Protein AF-A0A4D5RY35-F1 (afdb_monomer_lite)

pLDDT: mean 70.75, std 21.57, range [28.88, 95.25]

Sequence (215 aa):
NNARIDKRLQRGILPYVSTLKASALASCWLPTDIKSPGATMVIRCGLLFGLLCLWLGPAQAAEKPPSQGLQCDGCVAVLQELHKKLADSQGRKKLIEAALRGLCNTDNFVIYRHSPPKMMKACSFILDNYRDELTSSLQSFYKKYKVKDNLKLQKEFCDSTVKLCLPGQRDADIRMAPEGMTVDEANQKLAEDMGTMQQQQTDIPPKAQIDRDEL

Radius of gyration: 34.06 Å; chains: 1; bounding box: 46×88×133 Å

InterPro domains:
  IPR008139 Saposin B type domain [PS50015] (68-162)

Organism: Ixodes scapularis (NCBI:txid6945)

Secondary structure (DSSP, 8-state):
------------------------------------------SSSHHHHHHHGGGS------PPPPPHHHHHHHHHHHHHHHHHHHTT-TT-HHHHHHHHHTTS-GGGGTTBSS-HHHHHHHHHHHHHHHHHHHHHHHHHHHHH---S--HHHHIIIIIIIS--SPTTT--S--BPP--S--HHHHHHHHHHHHHHHHHTTS--PPPPP------

Structure (mmCIF, N/CA/C/O backbone):
data_AF-A0A4D5RY35-F1
#
_entry.id   AF-A0A4D5RY35-F1
#
loop_
_atom_site.group_PDB
_atom_site.id
_atom_site.type_symbol
_atom_site.label_atom_id
_atom_site.label_alt_id
_atom_site.label_comp_id
_atom_site.label_asym_id
_atom_site.label_entity_id
_atom_site.label_seq_id
_atom_site.pdbx_PDB_ins_code
_atom_site.Cartn_x
_atom_site.Cartn_y
_atom_site.Cartn_z
_atom_site.occupancy
_atom_site.B_iso_or_equiv
_atom_site.auth_seq_id
_atom_site.auth_comp_id
_atom_site.auth_asym_id
_atom_site.auth_atom_id
_atom_site.pdbx_PDB_model_num
ATOM 1 N N . ASN A 1 1 ? -2.630 47.227 2.480 1.00 40.41 1 ASN A N 1
ATOM 2 C CA . ASN A 1 1 ? -3.519 47.601 3.600 1.00 40.41 1 ASN A CA 1
ATOM 3 C C . ASN A 1 1 ? -4.552 46.511 3.829 1.00 40.41 1 ASN A C 1
ATOM 5 O O . ASN A 1 1 ? -5.250 46.167 2.891 1.00 40.41 1 ASN A O 1
ATOM 9 N N . ASN A 1 2 ? -4.612 46.023 5.075 1.00 37.56 2 ASN A N 1
ATOM 10 C CA . ASN A 1 2 ? -5.552 45.060 5.673 1.00 37.56 2 ASN A CA 1
ATOM 11 C C . ASN A 1 2 ? -5.543 43.593 5.201 1.00 37.56 2 ASN A C 1
ATOM 13 O O . ASN A 1 2 ? -6.245 43.229 4.270 1.00 37.56 2 ASN A O 1
ATOM 17 N N . ALA A 1 3 ? -4.909 42.725 5.999 1.00 43.31 3 ALA A N 1
ATOM 18 C CA . ALA A 1 3 ? -5.657 41.744 6.794 1.00 43.31 3 ALA A CA 1
ATOM 19 C C . ALA A 1 3 ? -4.812 41.262 7.988 1.00 43.31 3 ALA A C 1
ATOM 21 O O . ALA A 1 3 ? -3.693 40.780 7.854 1.00 43.31 3 ALA A O 1
ATOM 22 N N . ARG A 1 4 ? -5.382 41.475 9.169 1.00 45.25 4 ARG A N 1
ATOM 23 C CA . ARG A 1 4 ? -4.868 41.265 10.522 1.00 45.25 4 ARG A CA 1
ATOM 24 C C . ARG A 1 4 ? -5.044 39.785 10.901 1.00 45.25 4 ARG A C 1
ATOM 26 O O . ARG A 1 4 ? -6.180 39.327 10.950 1.00 45.25 4 ARG A O 1
ATOM 33 N N . ILE A 1 5 ? -3.966 39.061 11.210 1.00 46.75 5 ILE A N 1
ATOM 34 C CA . ILE A 1 5 ? -4.039 37.780 11.934 1.00 46.75 5 ILE A CA 1
ATOM 35 C C . ILE A 1 5 ? -3.180 37.902 13.187 1.00 46.75 5 ILE A C 1
ATOM 37 O O . ILE A 1 5 ? -1.956 37.870 13.138 1.00 46.75 5 ILE A O 1
ATOM 41 N N . ASP A 1 6 ? -3.868 38.057 14.311 1.00 39.69 6 ASP A N 1
ATOM 42 C CA . ASP A 1 6 ? -3.337 37.837 15.645 1.00 39.69 6 ASP A CA 1
ATOM 43 C C . ASP A 1 6 ? -3.933 36.517 16.136 1.00 39.69 6 ASP A C 1
ATOM 45 O O . ASP A 1 6 ? -5.154 36.343 16.097 1.00 39.69 6 ASP A O 1
ATOM 49 N N . LYS A 1 7 ? -3.076 35.584 16.557 1.00 38.44 7 LYS A N 1
ATOM 50 C CA . LYS A 1 7 ? -3.380 34.631 17.629 1.00 38.44 7 LYS A CA 1
ATOM 51 C C . LYS A 1 7 ? -2.104 33.934 18.085 1.00 38.44 7 LYS A C 1
ATOM 53 O O . LYS A 1 7 ? -1.663 32.925 17.543 1.00 38.44 7 LYS A O 1
ATOM 58 N N . ARG A 1 8 ? -1.553 34.509 19.154 1.00 34.91 8 ARG A N 1
ATOM 59 C CA . ARG A 1 8 ? -0.866 33.828 20.258 1.00 34.91 8 ARG A CA 1
ATOM 60 C C . ARG A 1 8 ? -1.233 32.342 20.368 1.00 34.91 8 ARG A C 1
ATOM 62 O O . ARG 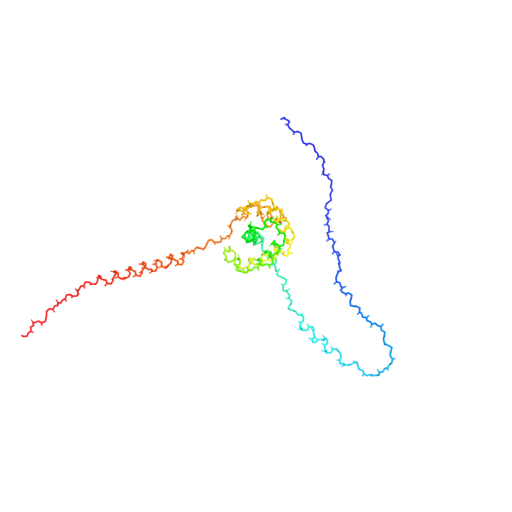A 1 8 ? -2.323 32.024 20.835 1.00 34.91 8 ARG A O 1
ATOM 69 N N . LEU A 1 9 ? -0.281 31.460 20.078 1.00 40.22 9 LEU A N 1
ATOM 70 C CA . LEU A 1 9 ? -0.085 30.223 20.841 1.00 40.22 9 LEU A CA 1
ATOM 71 C C . LEU A 1 9 ? 1.323 29.648 20.607 1.00 40.22 9 LEU A C 1
ATOM 73 O O . LEU A 1 9 ? 1.497 28.480 20.287 1.00 40.22 9 LEU A O 1
ATOM 77 N N . GLN A 1 10 ? 2.356 30.477 20.771 1.00 39.84 10 GLN A N 1
ATOM 78 C CA . GLN A 1 10 ? 3.697 29.966 21.049 1.00 39.84 10 GLN A CA 1
ATOM 79 C C . GLN A 1 10 ? 3.854 29.859 22.562 1.00 39.84 10 GLN A C 1
ATOM 81 O O . GLN A 1 10 ? 4.073 30.853 23.251 1.00 39.84 10 GLN A O 1
ATOM 86 N N . ARG A 1 11 ? 3.702 28.642 23.082 1.00 34.62 11 ARG A N 1
ATOM 87 C CA . ARG A 1 11 ? 4.239 28.251 24.384 1.00 34.62 11 ARG A CA 1
ATOM 88 C C . ARG A 1 11 ? 4.477 26.743 24.394 1.00 34.62 11 ARG A C 1
ATOM 90 O O . ARG A 1 11 ? 3.539 25.973 24.533 1.00 34.62 11 ARG A O 1
ATOM 97 N N . GLY A 1 12 ? 5.754 26.380 24.312 1.00 28.88 12 GLY A N 1
ATOM 98 C CA . GLY A 1 12 ? 6.309 25.353 25.184 1.00 28.88 12 GLY A CA 1
ATOM 99 C C . GLY A 1 12 ? 6.487 23.939 24.626 1.00 28.88 12 GLY A C 1
ATOM 100 O O . GLY A 1 12 ? 5.523 23.259 24.311 1.00 28.88 12 GLY A O 1
ATOM 101 N N . ILE A 1 13 ? 7.745 23.492 24.736 1.00 32.53 13 ILE A N 1
ATOM 102 C CA . ILE A 1 13 ? 8.148 22.175 25.264 1.00 32.53 13 ILE A CA 1
ATOM 103 C C . ILE A 1 13 ? 8.250 21.030 24.226 1.00 32.53 13 ILE A C 1
ATOM 105 O O . ILE A 1 13 ? 7.318 20.271 23.982 1.00 32.53 13 ILE A O 1
ATOM 109 N N . LEU A 1 14 ? 9.466 20.867 23.682 1.00 32.72 14 LEU A N 1
ATOM 110 C CA . LEU A 1 14 ? 10.102 19.557 23.430 1.00 32.72 14 LEU A CA 1
ATOM 111 C C . LEU A 1 14 ? 10.307 18.817 24.773 1.00 32.72 14 LEU A C 1
ATOM 113 O O . LEU A 1 14 ? 10.438 19.498 25.789 1.00 32.72 14 LEU A O 1
ATOM 117 N N . PRO A 1 15 ? 10.600 17.505 24.818 1.00 39.72 15 PRO A N 1
ATOM 118 C CA . PRO A 1 15 ? 10.151 16.380 23.997 1.00 39.72 15 PRO A CA 1
ATOM 119 C C . PRO A 1 15 ? 9.490 15.297 24.890 1.00 39.72 15 PRO A C 1
ATOM 121 O O . PRO A 1 15 ? 9.941 15.037 26.006 1.00 39.72 15 PRO A O 1
ATOM 124 N N . TYR A 1 16 ? 8.438 14.617 24.420 1.00 34.50 16 TYR A N 1
ATOM 125 C CA . TYR A 1 16 ? 7.871 13.483 25.163 1.00 34.50 16 TYR A CA 1
ATOM 126 C C . TYR A 1 16 ? 8.644 12.205 24.825 1.00 34.50 16 TYR A C 1
ATOM 128 O O . TYR A 1 16 ? 8.479 11.605 23.766 1.00 34.50 16 TYR A O 1
ATOM 136 N N . VAL A 1 17 ? 9.534 11.829 25.740 1.00 37.94 17 VAL A N 1
ATOM 137 C CA . VAL A 1 17 ? 10.160 10.512 25.825 1.00 37.94 17 VAL A CA 1
ATOM 138 C C . VAL A 1 17 ? 9.070 9.508 26.199 1.00 37.94 17 VAL A C 1
ATOM 140 O O . VAL A 1 17 ? 8.612 9.480 27.341 1.00 37.94 17 VAL A O 1
ATOM 143 N N . SER A 1 18 ? 8.653 8.668 25.256 1.00 36.41 18 SER A N 1
ATOM 144 C CA . SER A 1 18 ? 7.813 7.512 25.565 1.00 36.41 18 SER A CA 1
ATOM 145 C C . SER A 1 18 ? 8.671 6.415 26.187 1.00 36.41 18 SER A C 1
ATOM 147 O O . SER A 1 18 ? 9.244 5.568 25.511 1.00 36.41 18 SER A O 1
ATOM 149 N N . THR A 1 19 ? 8.747 6.443 27.513 1.00 39.75 19 THR A N 1
ATOM 150 C CA . THR A 1 19 ? 8.956 5.240 28.315 1.00 39.75 19 THR A CA 1
ATOM 151 C C . THR A 1 19 ? 7.679 4.400 28.254 1.00 39.75 19 THR A C 1
ATOM 153 O O . THR A 1 19 ? 6.616 4.850 28.672 1.00 39.75 19 THR A O 1
ATOM 156 N N . LEU A 1 20 ? 7.775 3.163 27.767 1.00 39.72 20 LEU A N 1
ATOM 157 C CA . LEU A 1 20 ? 6.756 2.134 27.979 1.00 39.72 20 LEU A CA 1
ATOM 158 C C . LEU A 1 20 ? 7.417 0.908 28.617 1.00 39.72 20 LEU A C 1
ATOM 160 O O . LEU A 1 20 ? 8.032 0.066 27.971 1.00 39.72 20 LEU A O 1
ATOM 164 N N . LYS A 1 21 ? 7.278 0.879 29.949 1.00 35.62 21 LYS A N 1
ATOM 165 C CA . LYS A 1 21 ? 7.005 -0.311 30.774 1.00 35.62 21 LYS A CA 1
ATOM 166 C C . LYS A 1 21 ? 6.025 -1.247 30.046 1.00 35.62 21 LYS A C 1
ATOM 168 O O . LYS A 1 21 ? 5.172 -0.763 29.319 1.00 35.62 21 LYS A O 1
ATOM 173 N N . ALA A 1 22 ? 5.915 -2.540 30.289 1.00 34.69 22 ALA A N 1
ATOM 174 C CA . ALA A 1 22 ? 6.616 -3.564 31.048 1.00 34.69 22 ALA A CA 1
ATOM 175 C C . ALA A 1 22 ? 5.774 -4.845 30.819 1.00 34.69 22 ALA A C 1
ATOM 177 O O . ALA A 1 22 ? 4.652 -4.772 30.317 1.00 34.69 22 ALA A O 1
ATOM 178 N N . SER A 1 23 ? 6.269 -5.978 31.314 1.00 39.72 23 SER A N 1
ATOM 179 C CA . SER A 1 23 ? 5.440 -7.092 31.802 1.00 39.72 23 SER A CA 1
ATOM 180 C C . SER A 1 23 ? 4.881 -8.072 30.768 1.00 39.72 23 SER A C 1
ATOM 182 O O . SER A 1 23 ? 3.707 -8.046 30.419 1.00 39.72 23 SER A O 1
ATOM 184 N N . ALA A 1 24 ? 5.703 -9.063 30.429 1.00 37.84 24 ALA A N 1
ATOM 185 C CA . ALA A 1 24 ? 5.230 -10.431 30.226 1.00 37.84 24 ALA A CA 1
ATOM 186 C C . ALA A 1 24 ? 6.333 -11.427 30.624 1.00 37.84 24 ALA A C 1
ATOM 188 O O . ALA A 1 24 ? 6.754 -12.263 29.832 1.00 37.84 24 ALA A O 1
ATOM 189 N N . LEU A 1 25 ? 6.841 -11.318 31.858 1.00 45.34 25 LEU A N 1
ATOM 190 C CA . LEU A 1 25 ? 7.531 -12.447 32.478 1.00 45.34 25 LEU A CA 1
ATOM 191 C C . LEU A 1 25 ? 6.467 -13.304 33.146 1.00 45.34 25 LEU A C 1
ATOM 193 O O . LEU A 1 25 ? 5.877 -12.932 34.160 1.00 45.34 25 LEU A O 1
ATOM 197 N N . ALA A 1 26 ? 6.195 -14.419 32.478 1.00 40.22 26 ALA A N 1
ATOM 198 C CA . ALA A 1 26 ? 5.377 -15.508 32.953 1.00 40.22 26 ALA A CA 1
ATOM 199 C C . ALA A 1 26 ? 5.753 -15.859 34.397 1.00 40.22 26 ALA A C 1
ATOM 201 O O . ALA A 1 26 ? 6.899 -16.184 34.710 1.00 40.22 26 ALA A O 1
ATOM 202 N N . SER A 1 27 ? 4.758 -15.791 35.275 1.00 41.84 27 SER A N 1
ATOM 203 C CA . SER A 1 27 ? 4.811 -16.396 36.594 1.00 41.84 27 SER A CA 1
ATOM 204 C C . SER A 1 27 ? 4.861 -17.914 36.423 1.00 41.84 27 SER A C 1
ATOM 206 O O . SER A 1 27 ? 3.829 -18.577 36.377 1.00 41.84 27 SER A O 1
ATOM 208 N N . CYS A 1 28 ? 6.063 -18.478 36.320 1.00 34.69 28 CYS A N 1
ATOM 209 C CA . CYS A 1 28 ? 6.271 -19.884 36.634 1.00 34.69 28 CYS A CA 1
ATOM 210 C C . CYS A 1 28 ? 6.142 -20.025 38.152 1.00 34.69 28 CYS A C 1
ATOM 212 O O . CYS A 1 28 ? 7.076 -19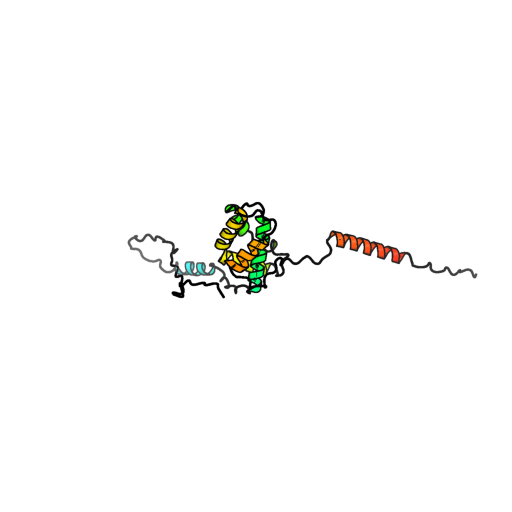.744 38.900 1.00 34.69 28 CYS A O 1
ATOM 214 N N . TRP A 1 29 ? 4.951 -20.412 38.601 1.00 40.03 29 TRP A N 1
ATOM 215 C CA . TRP A 1 29 ? 4.757 -21.000 39.918 1.00 40.03 29 TRP A CA 1
ATOM 216 C C . TRP A 1 29 ? 5.698 -22.205 40.056 1.00 40.03 29 TRP A C 1
ATOM 218 O O . TRP A 1 29 ? 5.508 -23.219 39.388 1.00 40.03 29 TRP A O 1
ATOM 228 N N . LEU A 1 30 ? 6.714 -22.093 40.913 1.00 36.69 30 LEU A N 1
ATOM 229 C CA . LEU A 1 30 ? 7.340 -23.260 41.526 1.00 36.69 30 LEU A CA 1
ATOM 230 C C . LEU A 1 30 ? 6.593 -23.570 42.830 1.00 36.69 30 LEU A C 1
ATOM 232 O O . LEU A 1 30 ? 6.441 -22.670 43.656 1.00 36.69 30 LEU A O 1
ATOM 236 N N . PRO A 1 31 ? 6.181 -24.824 43.064 1.00 45.44 31 PRO A N 1
ATOM 237 C CA . PRO A 1 31 ? 5.881 -25.296 44.403 1.00 45.44 31 PRO A CA 1
ATOM 238 C C . PRO A 1 31 ? 7.196 -25.589 45.142 1.00 45.44 31 PRO A C 1
ATOM 240 O O . PRO A 1 31 ? 7.949 -26.485 44.762 1.00 45.44 31 PRO A O 1
ATOM 243 N N . THR A 1 32 ? 7.471 -24.843 46.210 1.00 50.34 32 THR A N 1
ATOM 244 C CA . THR A 1 32 ? 8.432 -25.233 47.249 1.00 50.34 32 THR A CA 1
ATOM 245 C C . THR A 1 32 ? 7.653 -25.747 48.447 1.00 50.34 32 THR A C 1
ATOM 247 O O . THR A 1 32 ? 6.958 -24.963 49.075 1.00 50.34 32 THR A O 1
ATOM 250 N N . ASP A 1 33 ? 7.743 -27.048 48.721 1.00 43.72 33 ASP A N 1
ATOM 251 C CA . ASP A 1 33 ? 7.980 -27.597 50.065 1.00 43.72 33 ASP A CA 1
ATOM 252 C C . ASP A 1 33 ? 7.900 -29.130 50.017 1.00 43.72 33 ASP A C 1
ATOM 254 O O . ASP A 1 33 ? 6.824 -29.719 50.098 1.00 43.72 33 ASP A O 1
ATOM 258 N N . ILE A 1 34 ? 9.055 -29.796 49.907 1.00 45.03 34 ILE A N 1
ATOM 259 C CA . ILE A 1 34 ? 9.219 -31.178 50.377 1.00 45.03 34 ILE A CA 1
ATOM 260 C C . ILE A 1 34 ? 10.521 -31.255 51.179 1.00 45.03 34 ILE A C 1
ATOM 262 O O . ILE A 1 34 ? 11.609 -30.926 50.709 1.00 45.03 34 ILE A O 1
ATOM 266 N N . LYS A 1 35 ? 10.352 -31.672 52.431 1.00 44.34 35 LYS A N 1
ATOM 267 C CA . LYS A 1 35 ? 11.339 -31.808 53.498 1.00 44.34 35 LYS A CA 1
ATOM 268 C C . LYS A 1 35 ? 12.259 -33.026 53.269 1.00 44.34 35 LYS A C 1
ATOM 270 O O . LYS A 1 35 ? 11.783 -34.110 52.957 1.00 44.34 35 LYS A O 1
ATOM 275 N N . SER A 1 36 ? 13.566 -32.791 53.441 1.00 43.28 36 SER A N 1
ATOM 276 C CA . SER A 1 36 ? 14.735 -33.711 53.540 1.00 43.28 36 SER A CA 1
ATOM 277 C C . SER A 1 36 ? 14.487 -34.961 54.429 1.00 43.28 36 SER A C 1
ATOM 279 O O . SER A 1 36 ? 13.580 -34.850 55.257 1.00 43.28 36 SER A O 1
ATOM 281 N N . PRO A 1 37 ? 15.268 -36.085 54.413 1.00 55.25 37 PRO A N 1
ATOM 282 C CA . PRO A 1 37 ? 16.641 -36.287 53.898 1.00 55.25 37 PRO A CA 1
ATOM 283 C C . PRO A 1 37 ? 16.924 -37.628 53.170 1.00 55.25 37 PRO A C 1
ATOM 285 O O . PRO A 1 37 ? 16.330 -38.664 53.451 1.00 55.25 37 PRO A O 1
ATOM 288 N N . GLY A 1 38 ? 17.923 -37.657 52.285 1.00 39.41 38 GLY A N 1
ATOM 289 C CA . GLY A 1 38 ? 18.410 -38.916 51.710 1.00 39.41 38 GLY A CA 1
ATOM 290 C C . GLY A 1 38 ? 19.495 -38.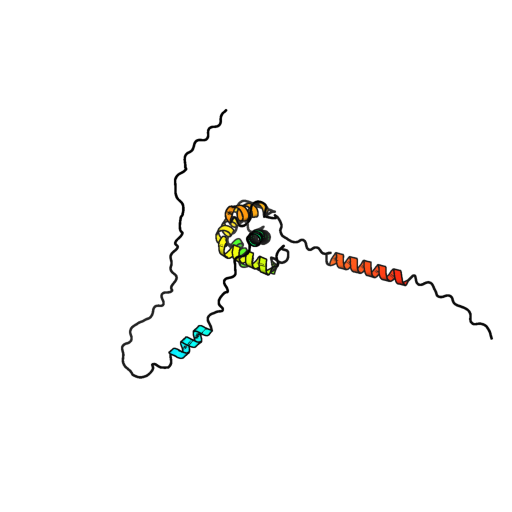700 50.666 1.00 39.41 38 GLY A C 1
ATOM 291 O O . GLY A 1 38 ? 19.343 -37.894 49.758 1.00 39.41 38 GLY A O 1
ATOM 292 N N . ALA A 1 39 ? 20.622 -39.372 50.854 1.00 48.78 39 ALA A N 1
ATOM 293 C CA . ALA A 1 39 ? 21.882 -39.147 50.172 1.00 48.78 39 ALA A CA 1
ATOM 294 C C . ALA A 1 39 ? 21.859 -39.423 48.654 1.00 48.78 39 ALA A C 1
ATOM 296 O O . ALA A 1 39 ? 21.049 -40.191 48.141 1.00 48.78 39 ALA A O 1
ATOM 297 N N . THR A 1 40 ? 22.872 -38.867 47.976 1.00 46.72 40 THR A N 1
ATOM 298 C CA . THR A 1 40 ? 23.402 -39.275 46.657 1.00 46.72 40 THR A CA 1
ATOM 299 C C . THR A 1 40 ? 22.496 -39.117 45.430 1.00 46.72 40 THR A C 1
ATOM 301 O O . THR A 1 40 ? 22.049 -40.114 44.885 1.00 46.72 40 THR A O 1
ATOM 304 N N . MET A 1 41 ? 22.346 -37.903 44.875 1.00 47.19 41 MET A N 1
ATOM 305 C CA . MET A 1 41 ? 22.189 -37.753 43.410 1.00 47.19 41 MET A CA 1
ATOM 306 C C . MET A 1 41 ? 22.410 -36.309 42.919 1.00 47.19 41 MET A C 1
ATOM 308 O O . MET A 1 41 ? 21.488 -35.644 42.463 1.00 47.19 41 MET A O 1
ATOM 312 N N . VAL A 1 42 ? 23.643 -35.795 42.998 1.00 48.91 42 VAL A N 1
ATOM 313 C CA . VAL A 1 42 ? 23.955 -34.405 42.589 1.00 48.91 42 VAL A CA 1
ATOM 314 C C . VAL A 1 42 ? 25.040 -34.340 41.508 1.00 48.91 42 VAL A C 1
ATOM 316 O O . VAL A 1 42 ? 25.890 -33.471 41.555 1.00 48.91 42 VAL A O 1
ATOM 319 N N . ILE A 1 43 ? 25.087 -35.265 40.537 1.00 51.34 43 ILE A N 1
ATOM 320 C CA . ILE A 1 43 ? 26.071 -35.180 39.422 1.00 51.34 43 ILE A CA 1
ATOM 321 C C . ILE A 1 43 ? 25.489 -35.663 38.075 1.00 51.34 43 ILE A C 1
ATOM 323 O O . ILE A 1 43 ? 26.203 -36.139 37.202 1.00 51.34 43 ILE A O 1
ATOM 327 N N . ARG A 1 44 ? 24.166 -35.581 37.865 1.00 49.78 44 ARG A N 1
ATOM 328 C CA . ARG A 1 44 ? 23.557 -36.045 36.595 1.00 49.78 44 ARG A CA 1
ATOM 329 C C . ARG A 1 44 ? 22.464 -35.158 35.997 1.00 49.78 44 ARG A C 1
ATOM 331 O O . ARG A 1 44 ? 21.811 -35.575 35.052 1.00 49.78 44 ARG A O 1
ATOM 338 N N . CYS A 1 45 ? 22.299 -33.931 36.497 1.00 47.06 45 CYS A N 1
ATOM 339 C CA . CYS A 1 45 ? 21.314 -32.975 35.967 1.00 47.06 45 CYS A CA 1
ATOM 340 C C . CYS A 1 45 ? 21.946 -31.790 35.200 1.00 47.06 45 CYS A C 1
ATOM 342 O O . CYS A 1 45 ? 21.269 -31.133 34.416 1.00 47.06 45 CYS A O 1
ATOM 344 N N . GLY A 1 46 ? 23.256 -31.542 35.353 1.00 46.41 46 GLY A N 1
ATOM 345 C CA . GLY A 1 46 ? 23.949 -30.429 34.680 1.00 46.41 46 GLY A CA 1
ATOM 346 C C . GLY A 1 46 ? 24.231 -30.648 33.185 1.00 46.41 46 GLY A C 1
ATOM 347 O O . GLY A 1 46 ? 24.283 -29.690 32.423 1.00 46.41 46 GLY A O 1
ATOM 348 N N . LEU A 1 47 ? 24.363 -31.903 32.740 1.00 51.97 47 LEU A N 1
ATOM 349 C CA . LEU A 1 47 ? 24.672 -32.236 31.339 1.00 51.97 47 LEU A CA 1
ATOM 350 C C . LEU A 1 47 ? 23.447 -32.192 30.407 1.00 51.97 47 LEU A C 1
ATOM 352 O O . LEU A 1 47 ? 23.607 -31.988 29.208 1.00 51.97 47 LEU A O 1
ATOM 356 N N . LEU A 1 48 ? 22.229 -32.333 30.941 1.00 52.19 48 LEU A N 1
ATOM 357 C CA . LEU A 1 48 ? 20.998 -32.328 30.138 1.00 52.19 48 LEU A CA 1
ATOM 358 C C . LEU A 1 48 ? 20.478 -30.912 29.849 1.00 52.19 48 LEU A C 1
ATOM 360 O O . LEU A 1 48 ? 19.933 -30.674 28.776 1.00 52.19 48 LEU A O 1
ATOM 364 N N . PHE A 1 49 ? 20.709 -29.949 30.747 1.00 53.78 49 PHE A N 1
ATOM 365 C CA . PHE A 1 49 ? 20.354 -28.545 30.501 1.00 53.78 49 PHE A CA 1
ATOM 366 C C . PHE A 1 49 ? 21.337 -27.830 29.559 1.00 53.78 49 PHE A C 1
ATOM 368 O O . PHE A 1 49 ? 20.923 -26.952 28.806 1.00 53.78 49 PHE A O 1
ATOM 375 N N . GLY A 1 50 ? 22.614 -28.233 29.538 1.00 53.38 50 GLY A N 1
ATOM 376 C CA . GLY A 1 50 ? 23.608 -27.687 28.605 1.00 53.38 50 GLY A CA 1
ATOM 377 C C . GLY A 1 50 ? 23.345 -28.057 27.140 1.00 53.38 50 GLY A C 1
ATOM 378 O O . GLY A 1 50 ? 23.585 -27.243 26.250 1.00 53.38 50 GLY A O 1
ATOM 379 N N . LEU A 1 51 ? 22.786 -29.246 26.880 1.00 55.38 51 LEU A N 1
ATOM 380 C CA . LEU A 1 51 ? 22.426 -29.682 25.525 1.00 55.38 51 LEU A CA 1
ATOM 381 C C . LEU A 1 51 ? 21.143 -29.018 24.989 1.00 55.38 51 LEU A C 1
ATOM 383 O O . LEU A 1 51 ? 20.949 -28.965 23.777 1.00 55.38 51 LEU A O 1
ATOM 387 N N . LEU A 1 52 ? 20.284 -28.488 25.868 1.00 53.81 52 LEU A N 1
ATOM 388 C CA . LEU A 1 52 ? 19.009 -27.869 25.488 1.00 53.81 52 LEU A CA 1
ATOM 389 C C . LEU A 1 52 ? 19.184 -26.442 24.928 1.00 53.81 52 LEU A C 1
ATOM 391 O O . LEU A 1 52 ? 18.394 -26.003 24.096 1.00 53.81 52 LEU A O 1
ATOM 395 N N . CYS A 1 53 ? 20.249 -25.731 25.316 1.00 50.69 53 CYS A N 1
ATOM 396 C CA . CYS A 1 53 ? 20.545 -24.386 24.800 1.00 50.69 53 CYS A CA 1
ATOM 397 C C . CYS A 1 53 ? 21.153 -24.384 23.387 1.00 50.69 53 CYS A C 1
ATOM 399 O O . CYS A 1 53 ? 21.090 -23.365 22.709 1.00 50.69 53 CYS A O 1
ATOM 401 N N . LEU A 1 54 ? 21.694 -25.513 22.911 1.00 53.09 54 LEU A N 1
ATOM 402 C CA . LEU A 1 54 ? 22.208 -25.650 21.538 1.00 53.09 54 LEU A CA 1
ATOM 403 C C . LEU A 1 54 ? 21.092 -25.776 20.482 1.00 53.09 54 LEU A C 1
ATOM 405 O O . LEU A 1 54 ? 21.381 -25.760 19.289 1.00 53.09 54 LEU A O 1
ATOM 409 N N . TRP A 1 55 ? 19.828 -25.883 20.908 1.00 56.41 55 TRP A N 1
ATOM 410 C CA . TRP A 1 55 ? 18.655 -25.994 20.033 1.00 56.41 55 TRP A CA 1
ATOM 411 C C . TRP A 1 55 ? 17.768 -24.740 20.001 1.00 56.41 55 TRP A C 1
ATOM 413 O O . TRP A 1 55 ? 16.843 -24.676 19.192 1.00 56.41 55 TRP A O 1
ATOM 423 N N . LEU A 1 56 ? 18.040 -23.715 20.818 1.00 56.78 56 LEU A N 1
ATOM 424 C CA . LEU A 1 56 ? 17.282 -22.460 20.776 1.00 56.78 56 LEU A CA 1
ATOM 425 C C . LEU A 1 56 ? 17.964 -21.411 19.888 1.00 56.78 56 LEU A C 1
ATOM 427 O O . LEU A 1 56 ? 18.542 -20.437 20.358 1.00 56.78 56 LEU A O 1
ATOM 431 N N . GLY A 1 57 ? 17.771 -21.605 18.584 1.00 56.53 57 GLY A N 1
ATOM 432 C CA . GLY A 1 57 ? 17.461 -20.518 17.658 1.00 56.53 57 GLY A CA 1
ATOM 433 C C . GLY A 1 57 ? 18.648 -19.875 16.929 1.00 56.53 57 GLY A C 1
ATOM 434 O O . GLY A 1 57 ? 19.602 -19.431 17.566 1.00 56.53 57 GLY A O 1
ATOM 435 N N . PRO A 1 58 ? 18.583 -19.742 15.589 1.00 55.16 58 PRO A N 1
ATOM 436 C CA . PRO A 1 58 ? 19.519 -18.894 14.873 1.00 55.16 58 PRO A CA 1
ATOM 437 C C . PRO A 1 58 ? 19.333 -17.457 15.363 1.00 55.16 58 PRO A C 1
ATOM 439 O O . PRO A 1 58 ? 18.209 -16.959 15.464 1.00 55.16 58 PRO A O 1
ATOM 442 N N . ALA A 1 59 ? 20.447 -16.793 15.664 1.00 53.16 59 ALA A N 1
ATOM 443 C CA . ALA A 1 59 ? 20.474 -15.355 15.852 1.00 53.16 59 ALA A CA 1
ATOM 444 C C . ALA A 1 59 ? 19.816 -14.716 14.624 1.00 53.16 59 ALA A C 1
ATOM 446 O O . ALA A 1 59 ? 20.344 -14.807 13.515 1.00 53.16 59 ALA A O 1
ATOM 447 N N . GLN A 1 60 ? 18.636 -14.119 14.806 1.00 50.16 60 GLN A N 1
ATOM 448 C CA . GLN A 1 60 ? 18.026 -13.307 13.767 1.00 50.16 60 GLN A CA 1
ATOM 449 C C . GLN A 1 60 ? 18.973 -12.134 13.550 1.00 50.16 60 GLN A C 1
ATOM 451 O O . GLN A 1 60 ? 19.068 -11.236 14.387 1.00 50.16 60 GLN A O 1
ATOM 456 N N . ALA A 1 61 ? 19.756 -12.209 12.474 1.00 49.66 61 ALA A N 1
ATOM 457 C CA . ALA A 1 61 ? 20.607 -11.120 12.049 1.00 49.66 61 ALA A CA 1
ATOM 458 C C . ALA A 1 61 ? 19.704 -9.895 11.918 1.00 49.66 61 ALA A C 1
ATOM 460 O O . ALA A 1 61 ? 18.774 -9.900 11.113 1.00 49.66 61 ALA A O 1
ATOM 461 N N . ALA A 1 62 ? 19.935 -8.891 12.767 1.00 53.19 62 ALA A N 1
ATOM 462 C CA . ALA A 1 62 ? 19.197 -7.642 12.736 1.00 53.19 62 ALA A CA 1
ATOM 463 C C . ALA A 1 62 ? 19.404 -7.018 11.354 1.00 53.19 62 ALA A C 1
ATOM 465 O O . ALA A 1 62 ? 20.454 -6.448 11.048 1.00 53.19 62 ALA A O 1
ATOM 466 N N . GLU A 1 63 ? 18.429 -7.220 10.475 1.00 62.00 63 GLU A N 1
ATOM 467 C CA . GLU A 1 63 ? 18.511 -6.750 9.112 1.00 62.00 63 GLU A CA 1
ATOM 468 C C . GLU A 1 63 ? 18.483 -5.221 9.110 1.00 62.00 63 GLU A C 1
ATOM 470 O O . GLU A 1 63 ? 17.603 -4.590 9.695 1.00 62.00 63 GLU A O 1
ATOM 475 N N . LYS A 1 64 ? 19.453 -4.613 8.419 1.00 75.81 64 LYS A N 1
ATOM 476 C CA . LYS A 1 64 ? 19.491 -3.162 8.225 1.00 75.81 64 LYS A CA 1
ATOM 477 C C . LYS A 1 64 ? 18.153 -2.686 7.634 1.00 75.81 64 LYS A C 1
ATOM 479 O O . LYS A 1 64 ? 17.675 -3.322 6.682 1.00 75.81 64 LYS A O 1
ATOM 484 N N . PRO A 1 65 ? 17.580 -1.574 8.139 1.00 79.12 65 PRO A N 1
ATOM 485 C CA . PRO A 1 65 ? 16.346 -1.038 7.589 1.00 79.12 65 PRO A CA 1
ATOM 486 C C . PRO A 1 65 ? 16.512 -0.716 6.094 1.00 79.12 65 PRO A C 1
ATOM 488 O O . PRO A 1 65 ? 17.605 -0.320 5.663 1.00 79.12 65 PRO A O 1
ATOM 491 N N . PRO A 1 66 ? 15.449 -0.897 5.289 1.00 84.94 66 PRO A N 1
ATOM 492 C CA . PRO A 1 66 ? 15.460 -0.559 3.867 1.00 84.94 66 PRO A CA 1
ATOM 493 C C . PRO A 1 66 ? 15.816 0.919 3.645 1.00 84.94 66 PRO A C 1
ATOM 495 O O . PRO A 1 66 ? 15.602 1.757 4.520 1.00 84.94 66 PRO A O 1
ATOM 498 N N . SER A 1 67 ? 16.369 1.264 2.478 1.00 88.88 67 SER A N 1
ATOM 499 C CA . SER A 1 67 ? 16.652 2.667 2.142 1.00 88.88 67 SER A CA 1
ATOM 500 C C . SER A 1 67 ? 15.358 3.483 2.055 1.00 88.88 67 SER A C 1
ATOM 502 O O . SER A 1 67 ? 14.298 2.935 1.766 1.00 88.88 67 SER A O 1
ATOM 504 N N . GLN A 1 68 ? 15.432 4.800 2.262 1.00 88.81 68 GLN A N 1
ATOM 505 C CA . GLN A 1 68 ? 14.249 5.672 2.228 1.00 88.81 68 GLN A CA 1
ATOM 506 C C . GLN A 1 68 ? 13.458 5.558 0.912 1.00 88.81 68 GLN A C 1
ATOM 508 O O . GLN A 1 68 ? 12.238 5.446 0.937 1.00 88.81 68 GLN A O 1
ATOM 513 N N . GLY A 1 69 ? 14.143 5.508 -0.238 1.00 89.06 69 GLY A N 1
ATOM 514 C CA . GLY A 1 69 ? 13.478 5.299 -1.530 1.00 89.06 69 GLY A CA 1
ATOM 515 C C . GLY A 1 69 ? 12.756 3.953 -1.616 1.00 89.06 69 GLY A C 1
ATOM 516 O O . GLY A 1 69 ? 11.609 3.899 -2.045 1.00 89.06 69 GLY A O 1
ATOM 517 N N . LEU A 1 70 ? 13.378 2.882 -1.113 1.00 91.50 70 LEU A N 1
ATOM 518 C CA . LEU A 1 70 ? 12.757 1.557 -1.067 1.00 91.50 70 LEU A CA 1
ATOM 519 C C . LEU A 1 70 ? 11.566 1.507 -0.094 1.00 91.50 70 LEU A C 1
ATOM 521 O O . LEU A 1 70 ? 10.615 0.773 -0.338 1.00 91.50 70 LEU A O 1
ATOM 525 N N . GLN A 1 71 ? 11.588 2.289 0.989 1.00 92.75 71 GLN A N 1
ATOM 526 C CA . GLN A 1 71 ? 10.447 2.431 1.900 1.00 92.75 71 GLN A CA 1
ATOM 527 C C . GLN A 1 71 ? 9.273 3.157 1.234 1.00 92.75 71 GLN A C 1
ATOM 529 O O . GLN A 1 71 ? 8.133 2.719 1.378 1.00 92.75 71 GLN A O 1
ATOM 534 N N . CYS A 1 72 ? 9.543 4.233 0.487 1.00 93.56 72 CYS A N 1
ATOM 535 C CA . CYS A 1 72 ? 8.513 4.958 -0.255 1.00 93.56 72 CYS A CA 1
ATOM 536 C C . CYS A 1 72 ? 7.873 4.072 -1.335 1.00 93.56 72 CYS A C 1
ATOM 538 O O . CYS A 1 72 ? 6.653 3.899 -1.341 1.00 93.56 72 CYS A O 1
ATOM 540 N N . ASP A 1 73 ? 8.691 3.425 -2.171 1.00 93.19 73 ASP A N 1
ATOM 541 C CA . ASP A 1 73 ? 8.213 2.489 -3.195 1.00 93.19 73 ASP A CA 1
ATOM 542 C C . ASP A 1 73 ? 7.476 1.299 -2.550 1.00 93.19 73 ASP A C 1
ATOM 544 O O . ASP A 1 73 ? 6.399 0.899 -2.991 1.00 93.19 73 ASP A O 1
ATOM 548 N N . GLY A 1 74 ? 7.996 0.790 -1.429 1.00 94.06 74 GLY A N 1
ATOM 549 C CA . GLY A 1 74 ? 7.334 -0.193 -0.568 1.00 94.06 74 GLY A CA 1
ATOM 550 C C . GLY A 1 74 ? 5.922 0.220 -0.164 1.00 94.06 74 GLY A C 1
ATOM 551 O O . GLY A 1 74 ? 4.981 -0.561 -0.307 1.00 94.06 74 GLY A O 1
ATOM 552 N N . CYS A 1 75 ? 5.763 1.458 0.303 1.00 94.88 75 CYS A N 1
ATOM 553 C CA . CYS A 1 75 ? 4.486 1.996 0.759 1.00 94.88 75 CYS A CA 1
ATOM 554 C C . CYS A 1 75 ? 3.468 2.083 -0.378 1.00 94.88 75 CYS A C 1
ATOM 556 O O . CYS A 1 75 ? 2.319 1.660 -0.220 1.00 94.88 75 CYS A O 1
ATOM 558 N N . VAL A 1 76 ? 3.901 2.553 -1.549 1.00 93.69 76 VAL A N 1
ATOM 559 C CA . VAL A 1 76 ? 3.053 2.605 -2.744 1.00 93.69 76 VAL A CA 1
ATOM 560 C C . VAL A 1 76 ? 2.620 1.200 -3.164 1.00 93.69 76 VAL A C 1
ATOM 562 O O . VAL A 1 76 ? 1.422 0.970 -3.345 1.00 93.69 76 VAL A O 1
ATOM 565 N N . ALA A 1 77 ? 3.552 0.243 -3.251 1.00 93.81 77 ALA A N 1
ATOM 566 C CA . ALA A 1 77 ? 3.246 -1.138 -3.634 1.00 93.81 77 ALA A CA 1
ATOM 567 C C . ALA A 1 77 ? 2.240 -1.797 -2.687 1.00 93.81 77 ALA A C 1
ATOM 569 O O . ALA A 1 77 ? 1.244 -2.366 -3.131 1.00 93.81 77 ALA A O 1
ATOM 570 N N . VAL A 1 78 ? 2.466 -1.673 -1.376 1.00 94.81 78 VAL A N 1
ATOM 571 C CA . VAL A 1 78 ? 1.579 -2.195 -0.326 1.00 94.81 78 VAL A CA 1
ATOM 572 C C . VAL A 1 78 ? 0.151 -1.691 -0.523 1.00 94.81 78 VAL A C 1
ATOM 574 O O . VAL A 1 78 ? -0.795 -2.479 -0.509 1.00 94.81 78 VAL A O 1
ATOM 577 N N . LEU A 1 79 ? -0.026 -0.391 -0.767 1.00 94.31 79 LEU A N 1
ATOM 578 C CA . LEU A 1 79 ? -1.349 0.199 -0.966 1.00 94.31 79 LEU A CA 1
ATOM 579 C C . LEU A 1 79 ? -1.984 -0.162 -2.313 1.00 94.31 79 LEU A C 1
ATOM 581 O O . LEU A 1 79 ? -3.213 -0.211 -2.410 1.00 94.31 79 LEU A O 1
ATOM 585 N N . GLN A 1 80 ? -1.190 -0.410 -3.354 1.00 92.69 80 GLN A N 1
ATOM 586 C CA . GLN A 1 80 ? -1.681 -0.926 -4.634 1.00 92.69 80 GLN A CA 1
ATOM 587 C C . GLN A 1 80 ? -2.197 -2.358 -4.509 1.00 92.69 80 GLN A C 1
ATOM 589 O O . GLN A 1 80 ? -3.327 -2.635 -4.914 1.00 92.69 80 GLN A O 1
ATOM 594 N N . GLU A 1 81 ? -1.430 -3.246 -3.884 1.00 93.12 81 GLU A N 1
ATOM 595 C CA . GLU A 1 81 ? -1.845 -4.632 -3.663 1.00 93.12 81 GLU A CA 1
ATOM 596 C C . GLU A 1 81 ? -3.045 -4.733 -2.713 1.00 93.12 81 GLU A C 1
ATOM 598 O O . GLU A 1 81 ? -3.984 -5.498 -2.950 1.00 93.12 81 GLU A O 1
ATOM 603 N N . LEU A 1 82 ? -3.089 -3.894 -1.675 1.00 93.50 82 LEU A N 1
ATOM 604 C CA . LEU A 1 82 ? -4.251 -3.813 -0.792 1.00 93.50 82 LEU A CA 1
ATOM 605 C C . LEU A 1 82 ? -5.496 -3.313 -1.517 1.00 93.50 82 LEU A C 1
ATOM 607 O O . LEU A 1 82 ? -6.584 -3.812 -1.242 1.00 93.50 82 LEU A O 1
ATOM 611 N N . HIS A 1 83 ? -5.364 -2.366 -2.447 1.00 91.56 83 HIS A N 1
ATOM 612 C CA . HIS A 1 83 ? -6.511 -1.872 -3.203 1.00 91.56 83 HIS A CA 1
ATOM 613 C C . HIS A 1 83 ? -7.167 -2.965 -4.046 1.00 91.56 83 HIS A C 1
ATOM 615 O O . HIS A 1 83 ? -8.388 -3.105 -4.007 1.00 91.56 83 HIS A O 1
ATOM 621 N N . LYS A 1 84 ? -6.362 -3.815 -4.695 1.00 89.81 84 LYS A N 1
ATOM 622 C CA . LYS A 1 84 ? -6.859 -4.976 -5.450 1.00 89.81 84 LYS A CA 1
ATOM 623 C C . LYS A 1 84 ? -7.665 -5.934 -4.571 1.00 89.81 84 LYS A C 1
ATOM 625 O O . LYS A 1 84 ? -8.699 -6.437 -4.993 1.00 89.81 84 LYS A O 1
ATOM 630 N N . LYS A 1 85 ? -7.213 -6.173 -3.336 1.00 90.88 85 LYS A N 1
ATOM 631 C CA . LYS A 1 85 ? -7.871 -7.099 -2.394 1.00 90.88 85 LYS A CA 1
ATOM 632 C C . LYS A 1 85 ? -9.067 -6.477 -1.664 1.00 90.88 85 LYS A C 1
ATOM 634 O O . LYS A 1 85 ? -9.935 -7.204 -1.188 1.00 90.88 85 LYS A O 1
ATOM 639 N N . LEU A 1 86 ? -9.103 -5.150 -1.521 1.00 90.38 86 LEU A N 1
ATOM 640 C CA . LEU A 1 86 ? -10.060 -4.440 -0.664 1.00 90.38 86 LEU A CA 1
ATOM 641 C C . LEU A 1 86 ? -11.082 -3.583 -1.415 1.00 90.38 86 LEU A C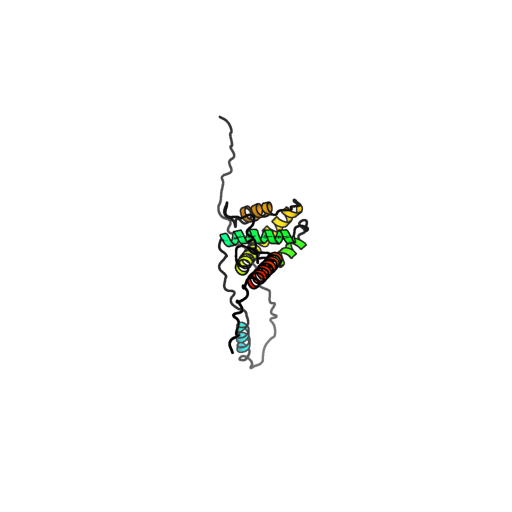 1
ATOM 643 O O . LEU A 1 86 ? -11.905 -2.955 -0.742 1.00 90.38 86 LEU A O 1
ATOM 647 N N . ALA A 1 87 ? -11.077 -3.591 -2.750 1.00 84.75 87 ALA A N 1
ATOM 648 C CA . ALA A 1 87 ? -12.024 -2.850 -3.587 1.00 84.75 87 ALA A CA 1
ATOM 649 C C . ALA A 1 87 ? -13.489 -3.023 -3.127 1.00 84.75 87 ALA A C 1
ATOM 651 O O . ALA A 1 87 ? -14.203 -2.036 -2.956 1.00 84.75 87 ALA A O 1
ATOM 652 N N . ASP A 1 88 ? -13.885 -4.251 -2.771 1.00 83.62 88 ASP A N 1
ATOM 653 C CA . ASP A 1 88 ? -15.249 -4.590 -2.327 1.00 83.62 88 ASP A CA 1
ATOM 654 C C . ASP A 1 88 ? -15.396 -4.744 -0.801 1.00 83.62 88 ASP A C 1
ATOM 656 O O . ASP A 1 88 ? -16.414 -5.203 -0.273 1.00 83.62 88 ASP A O 1
ATOM 660 N N . SER A 1 89 ? -14.367 -4.375 -0.035 1.00 84.25 89 SER A N 1
ATOM 661 C CA . SER A 1 89 ? -14.348 -4.618 1.412 1.00 84.25 89 SER A CA 1
ATOM 662 C C . SER A 1 89 ? -15.322 -3.731 2.193 1.00 84.25 89 SER A C 1
ATOM 664 O O . SER A 1 89 ? -15.744 -4.116 3.290 1.00 84.25 89 SER A O 1
ATOM 666 N N . GLN A 1 90 ? -15.654 -2.551 1.650 1.00 85.62 90 GLN A N 1
ATOM 667 C CA . GLN A 1 90 ? -16.419 -1.482 2.308 1.00 85.62 90 GLN A CA 1
ATOM 668 C C . GLN A 1 90 ?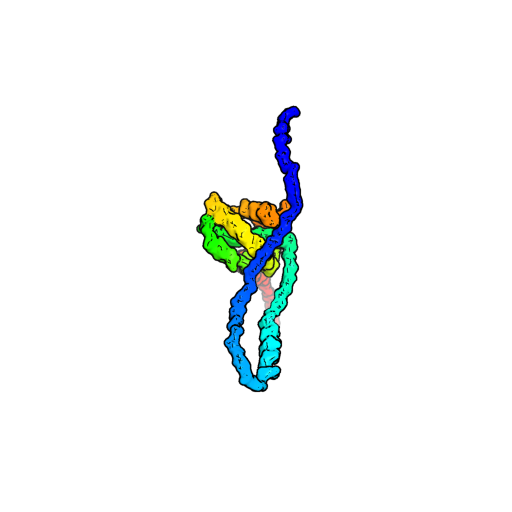 -15.862 -1.094 3.696 1.00 85.62 90 GLN A C 1
ATOM 670 O O . GLN A 1 90 ? -16.603 -0.697 4.596 1.00 85.62 90 GLN A O 1
ATOM 675 N N . GLY A 1 91 ? -14.553 -1.265 3.916 1.00 85.06 91 GLY A N 1
ATOM 676 C CA . GLY A 1 91 ? -13.903 -0.919 5.184 1.00 85.06 91 GLY A CA 1
ATOM 677 C C . GLY A 1 91 ? -14.205 -1.884 6.339 1.00 85.06 91 GLY A C 1
ATOM 678 O O . GLY A 1 91 ? -14.096 -1.515 7.515 1.00 85.06 91 GLY A O 1
ATOM 679 N N . ARG A 1 92 ? -14.603 -3.130 6.045 1.00 91.12 92 ARG A N 1
ATOM 680 C CA . ARG A 1 92 ? -14.776 -4.176 7.065 1.00 91.12 92 ARG A CA 1
ATOM 681 C C . ARG A 1 92 ? -13.424 -4.567 7.670 1.00 91.12 92 ARG A C 1
ATOM 683 O O . ARG A 1 92 ? -12.587 -5.158 6.992 1.00 91.12 92 ARG A O 1
ATOM 690 N N . LYS A 1 93 ? -13.249 -4.324 8.976 1.00 91.44 93 LYS A N 1
ATOM 691 C CA . LYS A 1 93 ? -11.990 -4.568 9.712 1.00 91.44 93 LYS A CA 1
ATOM 692 C C . LYS A 1 93 ? -11.447 -5.991 9.526 1.00 91.44 93 LYS A C 1
ATOM 694 O O . LYS A 1 93 ? -10.273 -6.156 9.228 1.00 91.44 93 LYS A O 1
ATOM 699 N N . LYS A 1 94 ? -12.314 -7.009 9.601 1.00 92.19 94 LYS A N 1
ATOM 700 C CA . LYS A 1 94 ? -11.922 -8.420 9.413 1.00 92.19 94 LYS A CA 1
ATOM 701 C C . LYS A 1 94 ? -11.310 -8.697 8.032 1.00 92.19 94 LYS A C 1
ATOM 703 O O . LYS A 1 94 ? -10.370 -9.478 7.938 1.00 92.19 94 LYS A O 1
ATOM 708 N N . LEU A 1 95 ? -11.828 -8.061 6.975 1.00 92.19 95 LEU A N 1
ATOM 709 C CA . LEU A 1 95 ? -11.292 -8.214 5.618 1.00 92.19 95 LEU A CA 1
ATOM 710 C C . LEU A 1 95 ? -9.963 -7.482 5.454 1.00 92.19 95 LEU A C 1
ATOM 712 O O . LEU A 1 95 ? -9.053 -8.020 4.835 1.00 92.19 95 LEU A O 1
ATOM 716 N N . ILE A 1 96 ? -9.832 -6.298 6.057 1.00 93.38 96 ILE A N 1
ATOM 717 C CA . ILE A 1 96 ? -8.571 -5.547 6.078 1.00 93.38 96 ILE A CA 1
ATOM 718 C C . ILE A 1 96 ? -7.481 -6.370 6.778 1.00 93.38 96 ILE A C 1
ATOM 720 O O . ILE A 1 96 ? -6.422 -6.600 6.206 1.00 93.38 96 ILE A O 1
ATOM 724 N N . GLU A 1 97 ? -7.755 -6.902 7.970 1.00 93.44 97 GLU A N 1
ATOM 725 C CA . GLU A 1 97 ? -6.798 -7.741 8.706 1.00 93.44 97 GLU A CA 1
ATOM 726 C C . GLU A 1 97 ? -6.450 -9.044 7.972 1.00 93.44 97 GLU A C 1
ATOM 728 O O . GLU A 1 97 ? -5.324 -9.535 8.071 1.00 93.44 97 GLU A O 1
ATOM 733 N N . ALA A 1 98 ? -7.401 -9.626 7.237 1.00 93.12 98 ALA A N 1
ATOM 734 C CA . ALA A 1 98 ? -7.138 -10.778 6.381 1.00 93.12 98 ALA A CA 1
ATOM 735 C C . ALA A 1 98 ? -6.227 -10.409 5.200 1.00 93.12 98 ALA A C 1
ATOM 737 O O . ALA A 1 98 ? -5.257 -11.119 4.946 1.00 93.12 98 ALA A O 1
ATOM 738 N N . ALA A 1 99 ? -6.485 -9.279 4.535 1.00 93.44 99 ALA A N 1
ATOM 739 C CA . ALA A 1 99 ? -5.670 -8.803 3.421 1.00 93.44 99 ALA A CA 1
ATOM 740 C C . ALA A 1 99 ? -4.229 -8.486 3.850 1.00 93.44 99 ALA A C 1
ATOM 742 O O . ALA A 1 99 ? -3.302 -8.793 3.107 1.00 93.44 99 ALA A O 1
ATOM 743 N N . LEU A 1 100 ? -4.031 -7.944 5.058 1.00 94.12 100 LEU A N 1
ATOM 744 C CA . LEU A 1 100 ? -2.703 -7.631 5.597 1.00 94.12 100 LEU A CA 1
ATOM 745 C C . LEU A 1 100 ? -1.869 -8.885 5.914 1.00 94.12 100 LEU A C 1
ATOM 747 O O . LEU A 1 100 ? -0.666 -8.883 5.677 1.00 94.12 100 LEU A O 1
ATOM 751 N N . ARG A 1 101 ? -2.484 -9.969 6.411 1.00 91.06 101 ARG A N 1
ATOM 752 C CA . ARG A 1 101 ? -1.762 -11.197 6.813 1.00 91.06 101 ARG A CA 1
ATOM 753 C C . ARG A 1 101 ? -1.058 -11.921 5.662 1.00 91.06 101 ARG A C 1
ATOM 755 O O . ARG A 1 101 ? -0.063 -12.589 5.903 1.00 91.06 101 ARG A O 1
ATOM 762 N N . GLY A 1 102 ? -1.570 -11.799 4.439 1.00 87.62 102 GLY A N 1
ATOM 763 C CA . GLY A 1 102 ? -1.011 -12.439 3.241 1.00 87.62 102 GLY A CA 1
ATOM 764 C C . GLY A 1 102 ? -0.425 -11.452 2.233 1.00 87.62 102 GLY A C 1
ATOM 765 O O . GLY A 1 102 ? -0.281 -11.795 1.060 1.00 87.62 102 GLY A O 1
ATOM 766 N N . LEU A 1 103 ? -0.169 -10.209 2.650 1.00 93.88 103 LEU A N 1
ATOM 767 C CA . LEU A 1 103 ? 0.263 -9.161 1.732 1.00 93.88 103 LEU A CA 1
ATOM 768 C C . LEU A 1 103 ? 1.738 -9.305 1.351 1.00 93.88 103 LEU A C 1
ATOM 770 O O . LEU A 1 103 ? 2.079 -9.218 0.173 1.00 93.88 103 LEU A O 1
ATOM 774 N N . CYS A 1 104 ? 2.602 -9.551 2.339 1.00 94.19 104 CYS A N 1
ATOM 775 C CA . CYS A 1 104 ? 4.047 -9.594 2.145 1.00 94.19 104 CYS A CA 1
ATOM 776 C C . CYS A 1 104 ? 4.519 -10.949 1.595 1.00 94.19 104 CYS A C 1
ATOM 778 O O . CYS A 1 104 ? 5.144 -11.724 2.309 1.00 94.19 104 CYS A O 1
ATOM 780 N N . ASN A 1 105 ? 4.197 -11.237 0.333 1.00 93.44 105 ASN A N 1
ATOM 781 C CA . ASN A 1 105 ? 4.615 -12.442 -0.391 1.00 93.44 105 ASN A CA 1
ATOM 782 C C . ASN A 1 105 ? 5.269 -12.045 -1.727 1.00 93.44 105 ASN A C 1
ATOM 784 O O . ASN A 1 105 ? 4.848 -11.058 -2.332 1.00 93.44 105 ASN A O 1
ATOM 788 N N . THR A 1 106 ? 6.272 -12.799 -2.189 1.00 88.50 106 THR A N 1
ATOM 789 C CA . THR A 1 106 ? 7.007 -12.562 -3.444 1.00 88.50 106 THR A CA 1
ATOM 790 C C . THR A 1 106 ? 6.066 -12.392 -4.624 1.00 88.50 106 THR A C 1
ATOM 792 O O . THR A 1 106 ? 6.266 -11.498 -5.444 1.00 88.50 106 THR A O 1
ATOM 795 N N . ASP A 1 107 ? 5.015 -13.208 -4.672 1.00 88.25 107 ASP A N 1
ATOM 796 C CA . ASP A 1 107 ? 4.100 -13.307 -5.810 1.00 88.25 107 ASP A CA 1
ATOM 797 C C . ASP A 1 107 ? 3.297 -12.018 -6.019 1.00 88.25 107 ASP A C 1
ATOM 799 O O . ASP A 1 107 ? 2.948 -11.667 -7.144 1.00 88.25 107 ASP A O 1
ATOM 803 N N . ASN A 1 108 ? 3.061 -11.259 -4.943 1.00 91.25 108 ASN A N 1
ATOM 804 C CA . ASN A 1 108 ? 2.374 -9.973 -5.022 1.00 91.25 108 ASN A CA 1
ATOM 805 C C . ASN A 1 108 ? 3.301 -8.847 -5.521 1.00 91.25 108 ASN A C 1
ATOM 807 O O . ASN A 1 108 ? 2.806 -7.782 -5.870 1.00 91.25 108 ASN A O 1
ATOM 811 N N . PHE A 1 109 ? 4.628 -9.050 -5.558 1.00 92.25 109 PHE A N 1
ATOM 812 C CA . PHE A 1 109 ? 5.608 -7.998 -5.870 1.00 92.25 109 PHE A CA 1
ATOM 813 C C . PHE A 1 109 ? 6.449 -8.248 -7.130 1.00 92.25 109 PHE A C 1
ATOM 815 O O . PHE A 1 109 ? 7.451 -7.570 -7.344 1.00 92.25 109 PHE A O 1
ATOM 822 N N . VAL A 1 110 ? 6.046 -9.187 -7.988 1.00 88.75 110 VAL A N 1
ATOM 823 C CA . VAL A 1 110 ? 6.804 -9.576 -9.196 1.00 88.75 110 VAL A CA 1
ATOM 824 C C . VAL A 1 110 ? 6.951 -8.435 -10.204 1.00 88.75 110 VAL A C 1
ATOM 826 O O . VAL A 1 110 ? 7.984 -8.293 -10.847 1.00 88.75 110 VAL A O 1
ATOM 829 N N . ILE A 1 111 ? 5.924 -7.602 -10.324 1.00 88.62 111 ILE A N 1
ATOM 830 C CA . ILE A 1 111 ? 5.802 -6.584 -11.376 1.00 88.62 111 ILE A CA 1
ATOM 831 C C . ILE A 1 111 ? 6.268 -5.195 -10.933 1.00 88.62 111 ILE A C 1
ATOM 833 O O . ILE A 1 111 ? 5.860 -4.198 -11.513 1.00 88.62 111 ILE A O 1
ATOM 837 N N . TYR A 1 112 ? 7.053 -5.097 -9.866 1.00 89.06 112 TYR A N 1
ATOM 838 C CA . TYR A 1 112 ? 7.440 -3.828 -9.253 1.00 89.06 112 TYR A CA 1
ATOM 839 C C . TYR A 1 112 ? 8.884 -3.467 -9.572 1.00 89.06 112 TYR A C 1
ATOM 841 O O . TYR A 1 112 ? 9.704 -4.349 -9.798 1.00 89.06 112 TYR A O 1
ATOM 849 N N . ARG A 1 113 ? 9.206 -2.165 -9.536 1.00 88.50 113 ARG A N 1
ATOM 850 C CA . ARG A 1 113 ? 10.546 -1.623 -9.837 1.00 88.50 113 ARG A CA 1
ATOM 851 C C . ARG A 1 113 ? 11.697 -2.331 -9.113 1.00 88.50 113 ARG A C 1
ATOM 853 O O . ARG A 1 113 ? 12.772 -2.499 -9.685 1.00 88.50 113 ARG A O 1
ATOM 860 N N . HIS A 1 114 ? 11.500 -2.733 -7.860 1.00 89.56 114 HIS A N 1
ATOM 861 C CA . HIS A 1 114 ? 12.516 -3.464 -7.099 1.00 89.56 114 HIS A CA 1
ATOM 862 C C . HIS A 1 114 ? 12.239 -4.962 -7.113 1.00 89.56 114 HIS A C 1
ATOM 864 O O . HIS A 1 114 ? 11.090 -5.391 -7.102 1.00 89.56 114 HIS A O 1
ATOM 870 N N . SER A 1 115 ? 13.306 -5.762 -7.046 1.00 89.50 115 SER A N 1
ATOM 871 C CA . SER A 1 115 ? 13.203 -7.222 -6.989 1.00 89.50 115 SER A CA 1
ATOM 872 C C . SER A 1 115 ? 12.284 -7.684 -5.843 1.00 89.50 115 SER A C 1
ATOM 874 O O . SER A 1 115 ? 12.372 -7.117 -4.744 1.00 89.50 115 SER A O 1
ATOM 876 N N . PRO A 1 116 ? 11.486 -8.755 -6.025 1.00 91.38 116 PRO A N 1
ATOM 877 C CA . PRO A 1 116 ? 10.505 -9.202 -5.033 1.00 91.38 116 PRO A CA 1
ATOM 878 C C . PRO A 1 116 ? 11.047 -9.382 -3.608 1.00 91.38 116 PRO A C 1
ATOM 880 O O . PRO A 1 116 ? 10.384 -8.922 -2.680 1.00 91.38 116 PRO A O 1
ATOM 883 N N . PRO A 1 117 ? 12.265 -9.921 -3.379 1.00 92.31 117 PRO A N 1
ATOM 884 C CA . PRO A 1 117 ? 12.814 -10.022 -2.024 1.00 92.31 117 PRO A CA 1
ATOM 885 C C . PRO A 1 117 ? 13.004 -8.661 -1.335 1.00 92.31 117 PRO A C 1
ATOM 887 O O . PRO A 1 117 ? 12.750 -8.518 -0.141 1.00 92.31 117 PRO A O 1
ATOM 890 N N . LYS A 1 118 ? 13.410 -7.627 -2.087 1.00 92.25 118 LYS A N 1
ATOM 891 C CA . LYS A 1 118 ? 13.577 -6.262 -1.559 1.00 92.25 118 LYS A CA 1
ATOM 892 C C . LYS A 1 118 ? 12.225 -5.629 -1.234 1.00 92.25 118 LYS A C 1
ATOM 894 O O . LYS A 1 118 ? 12.092 -4.978 -0.200 1.00 92.25 118 LYS A O 1
ATOM 899 N N . MET A 1 119 ? 11.229 -5.849 -2.090 1.00 93.25 119 MET A N 1
ATOM 900 C CA . MET A 1 119 ? 9.868 -5.357 -1.876 1.00 93.25 119 MET A CA 1
ATOM 901 C C . MET A 1 119 ? 9.170 -6.051 -0.712 1.00 93.25 119 MET A C 1
ATOM 903 O O . MET A 1 119 ? 8.529 -5.378 0.090 1.00 93.25 119 MET A O 1
ATOM 907 N N . MET A 1 120 ? 9.345 -7.365 -0.560 1.00 94.62 120 MET A N 1
ATOM 908 C CA . MET A 1 120 ? 8.862 -8.093 0.612 1.00 94.62 120 MET A CA 1
ATOM 909 C C . MET A 1 120 ? 9.444 -7.523 1.897 1.00 94.62 120 MET A C 1
ATOM 911 O O . MET A 1 120 ? 8.698 -7.264 2.831 1.00 94.62 120 MET A O 1
ATOM 915 N N . LYS A 1 121 ? 10.753 -7.257 1.925 1.00 93.12 121 LYS A N 1
ATOM 916 C CA . LYS A 1 121 ? 11.401 -6.648 3.087 1.00 93.12 121 LYS A CA 1
ATOM 917 C C . LYS A 1 121 ? 10.837 -5.262 3.408 1.00 93.12 121 LYS A C 1
ATOM 919 O O . LYS A 1 121 ? 10.607 -4.947 4.572 1.00 93.12 121 LYS A O 1
ATOM 924 N N . ALA A 1 122 ? 10.574 -4.446 2.386 1.00 94.00 122 ALA A N 1
ATOM 925 C CA . ALA A 1 122 ? 9.915 -3.153 2.563 1.00 94.00 122 ALA A CA 1
ATOM 926 C C . ALA A 1 122 ? 8.472 -3.306 3.077 1.00 94.00 122 ALA A C 1
ATOM 928 O O . ALA A 1 122 ? 8.068 -2.586 3.986 1.00 94.00 122 ALA A O 1
ATOM 929 N N . CYS A 1 123 ? 7.718 -4.272 2.547 1.00 95.25 123 CYS A N 1
ATOM 930 C CA . CYS A 1 123 ? 6.367 -4.599 2.995 1.00 95.25 123 CYS A CA 1
ATOM 931 C C . CYS A 1 123 ? 6.349 -5.015 4.469 1.00 95.25 123 CYS A C 1
ATOM 933 O O . CYS A 1 123 ? 5.593 -4.438 5.248 1.00 95.25 123 CYS A O 1
ATOM 935 N N . SER A 1 124 ? 7.210 -5.960 4.861 1.00 94.38 124 SER A N 1
ATOM 936 C CA . SER A 1 124 ? 7.340 -6.409 6.249 1.00 94.38 124 SER A CA 1
ATOM 937 C C . SER A 1 124 ? 7.693 -5.243 7.160 1.00 94.38 124 SER A C 1
ATOM 939 O O . SER A 1 124 ? 6.989 -5.008 8.130 1.00 94.38 124 SER A O 1
ATOM 941 N N . PHE A 1 125 ? 8.675 -4.418 6.780 1.00 93.69 125 PHE A N 1
ATOM 942 C CA . PHE A 1 125 ? 9.017 -3.211 7.532 1.00 93.69 125 PHE A CA 1
ATOM 943 C C . PHE A 1 125 ? 7.807 -2.286 7.748 1.00 93.69 125 PHE A C 1
ATOM 945 O O . PHE A 1 125 ? 7.602 -1.787 8.853 1.00 93.69 125 PHE A O 1
ATOM 952 N N . ILE A 1 126 ? 6.980 -2.068 6.722 1.00 93.69 126 ILE A N 1
ATOM 953 C CA . ILE A 1 126 ? 5.797 -1.207 6.836 1.00 93.69 126 ILE A CA 1
ATOM 954 C C . ILE A 1 126 ? 4.740 -1.827 7.752 1.00 93.69 126 ILE A C 1
ATOM 956 O O . ILE A 1 126 ? 4.157 -1.118 8.569 1.00 93.69 126 ILE A O 1
ATOM 960 N N . LEU A 1 127 ? 4.484 -3.131 7.635 1.00 93.44 127 LEU A N 1
ATOM 961 C CA . LEU A 1 127 ? 3.518 -3.811 8.497 1.00 93.44 127 LEU A CA 1
ATOM 962 C C . LEU A 1 127 ? 4.005 -3.901 9.946 1.00 93.44 127 LEU A C 1
ATOM 964 O O . LEU A 1 127 ? 3.216 -3.716 10.862 1.00 93.44 127 LEU A O 1
ATOM 968 N N . ASP A 1 128 ? 5.289 -4.125 10.176 1.00 93.44 128 ASP A N 1
ATOM 969 C CA . ASP A 1 128 ? 5.814 -4.265 11.533 1.00 93.44 128 ASP A CA 1
ATOM 970 C C . ASP A 1 128 ? 5.780 -2.933 12.296 1.00 93.44 128 ASP A C 1
ATOM 972 O O . ASP A 1 128 ? 5.566 -2.923 13.506 1.00 93.44 128 ASP A O 1
ATOM 976 N N . ASN A 1 129 ? 5.939 -1.803 11.595 1.00 93.00 129 ASN A N 1
ATOM 977 C CA . ASN A 1 129 ? 6.016 -0.478 12.220 1.00 93.00 129 ASN A CA 1
ATOM 978 C C . ASN A 1 129 ? 4.717 0.335 12.148 1.00 93.00 129 ASN A C 1
ATOM 980 O O . ASN A 1 129 ? 4.496 1.172 13.017 1.00 93.00 129 ASN A O 1
ATOM 984 N N . TYR A 1 130 ? 3.878 0.126 11.126 1.00 94.75 130 TYR A N 1
ATOM 985 C CA . TYR A 1 130 ? 2.744 1.014 10.820 1.00 94.75 130 TYR A CA 1
ATOM 986 C C . TYR A 1 130 ? 1.413 0.285 10.607 1.00 94.75 130 TYR A C 1
ATOM 988 O O . TYR A 1 130 ? 0.483 0.827 10.003 1.00 94.75 130 TYR A O 1
ATOM 996 N N . ARG A 1 131 ? 1.297 -0.979 11.028 1.00 93.12 131 ARG A N 1
ATOM 997 C CA . ARG A 1 131 ? 0.095 -1.792 10.772 1.00 93.12 131 ARG A CA 1
ATOM 998 C C . ARG A 1 131 ? -1.173 -1.216 11.386 1.00 93.12 131 ARG A C 1
ATOM 1000 O O . ARG A 1 131 ? -2.237 -1.331 10.767 1.00 93.12 131 ARG A O 1
ATOM 1007 N N . ASP A 1 132 ? -1.090 -0.610 12.561 1.00 93.25 132 ASP A N 1
ATOM 1008 C CA . ASP A 1 132 ? -2.264 -0.071 13.244 1.00 93.25 132 ASP A CA 1
ATOM 1009 C C . ASP A 1 132 ? -2.749 1.221 12.568 1.00 93.25 132 ASP A C 1
ATOM 1011 O O . ASP A 1 132 ? -3.941 1.353 12.259 1.00 93.25 132 ASP A O 1
ATOM 1015 N N . GLU A 1 133 ? -1.831 2.125 12.216 1.00 94.19 133 GLU A N 1
ATOM 1016 C CA . GLU A 1 133 ? -2.114 3.335 11.439 1.00 94.19 133 GLU A CA 1
ATOM 1017 C C . GLU A 1 133 ? -2.651 2.991 10.048 1.00 94.19 133 GLU A C 1
ATOM 1019 O O . GLU A 1 133 ? -3.610 3.613 9.574 1.00 94.19 133 GLU A O 1
ATOM 1024 N N . LEU A 1 134 ? -2.069 1.974 9.404 1.00 94.00 134 LEU A N 1
ATOM 1025 C CA . LEU A 1 134 ? -2.501 1.474 8.103 1.00 94.00 134 LEU A CA 1
ATOM 1026 C C . LEU A 1 134 ? -3.925 0.923 8.180 1.00 94.00 134 LEU A C 1
ATOM 1028 O O . LEU A 1 134 ? -4.775 1.283 7.367 1.00 94.00 134 LEU A O 1
ATOM 1032 N N . THR A 1 135 ? -4.220 0.098 9.185 1.00 93.75 135 THR A N 1
ATOM 1033 C CA . THR A 1 135 ? -5.554 -0.489 9.374 1.00 93.75 135 THR A CA 1
ATOM 1034 C C . THR A 1 135 ? -6.609 0.592 9.599 1.00 93.75 135 THR A C 1
ATOM 1036 O O . THR A 1 135 ? -7.676 0.549 8.981 1.00 93.75 135 THR A O 1
ATOM 1039 N N . SER A 1 136 ? -6.306 1.585 10.440 1.00 93.56 136 SER A N 1
ATOM 1040 C CA . SER A 1 136 ? -7.196 2.720 10.707 1.00 93.56 136 SER A CA 1
ATOM 1041 C C . SER A 1 136 ? -7.448 3.560 9.448 1.00 93.56 136 SER A C 1
ATOM 1043 O O . SER A 1 136 ? -8.598 3.869 9.119 1.00 93.56 136 SER A O 1
ATOM 1045 N N . SER A 1 137 ? -6.388 3.851 8.686 1.00 93.06 137 SER A N 1
ATOM 1046 C CA . SER A 1 137 ? -6.461 4.629 7.442 1.00 93.06 137 SER A CA 1
ATOM 1047 C C . SER A 1 137 ? -7.258 3.903 6.355 1.00 93.06 137 SER A C 1
ATOM 1049 O O . SER A 1 137 ? -8.115 4.496 5.704 1.00 93.06 137 SER A 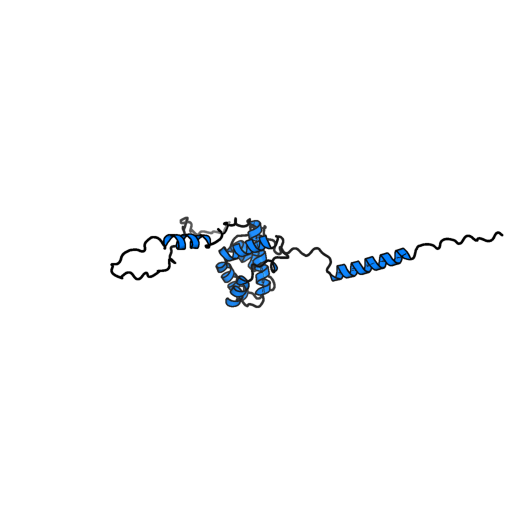O 1
ATOM 1051 N N . LEU A 1 138 ? -7.052 2.594 6.188 1.00 92.44 138 LEU A N 1
ATOM 1052 C CA . LEU A 1 138 ? -7.834 1.775 5.257 1.00 92.44 138 LEU A CA 1
ATOM 1053 C C . LEU A 1 138 ? -9.309 1.741 5.661 1.00 92.44 138 LEU A C 1
ATOM 1055 O O . LEU A 1 138 ? -10.199 1.892 4.823 1.00 92.44 138 LEU A O 1
ATOM 1059 N N . GLN A 1 139 ? -9.585 1.566 6.953 1.00 92.62 139 GLN A N 1
ATOM 1060 C CA . GLN A 1 139 ? -10.950 1.499 7.449 1.00 92.62 139 GLN A CA 1
ATOM 1061 C C . GLN A 1 139 ? -11.707 2.811 7.218 1.00 92.62 139 GLN A C 1
ATOM 1063 O O . GLN A 1 139 ? -12.863 2.774 6.794 1.00 92.62 139 GLN A O 1
ATOM 1068 N N . SER A 1 140 ? -11.086 3.960 7.490 1.00 91.31 140 SER A N 1
ATOM 1069 C CA . SER A 1 140 ? -11.710 5.268 7.271 1.00 91.31 140 SER A CA 1
ATOM 1070 C C . SER A 1 140 ? -11.909 5.554 5.778 1.00 91.31 140 SER A C 1
ATOM 1072 O O . SER A 1 140 ? -12.985 6.006 5.374 1.00 91.31 140 SER A O 1
ATOM 1074 N N . PHE A 1 141 ? -10.921 5.213 4.948 1.00 91.06 141 PHE A N 1
ATOM 1075 C CA . PHE A 1 141 ? -10.944 5.453 3.511 1.00 91.06 141 PHE A CA 1
ATOM 1076 C C . PHE A 1 141 ? -12.044 4.656 2.798 1.00 91.06 141 PHE A C 1
ATOM 1078 O O . PHE A 1 141 ? -12.903 5.256 2.153 1.00 91.06 141 PHE A O 1
ATOM 1085 N N . TYR A 1 142 ? -12.091 3.330 2.972 1.00 89.50 142 TYR A N 1
ATOM 1086 C CA . TYR A 1 142 ? -13.071 2.470 2.286 1.00 89.50 142 TYR A CA 1
ATOM 1087 C C . TYR A 1 142 ? -14.493 2.560 2.851 1.00 89.50 142 TYR A C 1
ATOM 1089 O O . TYR A 1 142 ? -15.442 2.139 2.192 1.00 89.50 142 TYR A O 1
ATOM 1097 N N . LYS A 1 143 ? -14.669 3.112 4.059 1.00 89.38 143 LYS A N 1
ATOM 1098 C CA . LYS A 1 143 ? -16.001 3.478 4.563 1.00 89.38 143 LYS A CA 1
ATOM 1099 C C . LYS A 1 143 ? -16.545 4.732 3.885 1.00 89.38 143 LYS A C 1
ATOM 1101 O O . LYS A 1 143 ? -17.747 4.827 3.661 1.00 89.38 143 LYS A O 1
ATOM 1106 N N . LYS A 1 144 ? -15.675 5.709 3.609 1.00 86.94 144 LYS A N 1
ATOM 1107 C CA . LYS A 1 144 ? -16.069 7.033 3.110 1.00 86.94 144 LYS A CA 1
ATOM 1108 C C . LYS A 1 144 ? -16.128 7.105 1.588 1.00 86.94 144 LYS A C 1
ATOM 1110 O O . LYS A 1 144 ? -16.971 7.816 1.049 1.00 86.94 144 LYS A O 1
ATOM 1115 N N . TYR A 1 145 ? -15.240 6.397 0.900 1.00 82.12 145 TYR A N 1
ATOM 1116 C CA . TYR A 1 145 ? -15.102 6.474 -0.547 1.00 82.12 145 TYR A CA 1
ATOM 1117 C C . TYR A 1 145 ? -15.314 5.093 -1.175 1.00 82.12 145 TYR A C 1
ATOM 1119 O O . TYR A 1 145 ? -14.674 4.117 -0.790 1.00 82.12 145 TYR A O 1
ATOM 1127 N N . LYS A 1 146 ? -16.180 5.025 -2.192 1.00 72.81 146 LYS A N 1
ATOM 1128 C CA . LYS A 1 146 ? -16.183 3.935 -3.178 1.00 72.81 146 LYS A CA 1
ATOM 1129 C C . LYS A 1 146 ? -15.277 4.364 -4.323 1.00 72.81 146 LYS A C 1
ATOM 1131 O O . LYS A 1 146 ? -15.679 5.194 -5.134 1.00 72.81 146 LYS A O 1
ATOM 1136 N N . VAL A 1 147 ? -14.040 3.887 -4.335 1.00 69.44 147 VAL A N 1
ATOM 1137 C CA . VAL A 1 147 ? -12.986 4.440 -5.199 1.00 69.44 147 VAL A CA 1
ATOM 1138 C C . VAL A 1 147 ? -12.496 3.386 -6.169 1.00 69.44 147 VAL A C 1
ATOM 1140 O O . VAL A 1 147 ? -12.229 2.261 -5.759 1.00 69.44 147 VAL A O 1
ATOM 1143 N N . LYS A 1 148 ? -12.378 3.790 -7.438 1.00 72.69 148 LYS A N 1
ATOM 1144 C CA . LYS A 1 148 ? -11.708 3.024 -8.495 1.00 72.69 148 LYS A CA 1
ATOM 1145 C C . LYS A 1 148 ? -10.181 3.128 -8.410 1.00 72.69 148 LYS A C 1
ATOM 1147 O O . LYS A 1 148 ? -9.505 2.227 -8.881 1.00 72.69 148 LYS A O 1
ATOM 1152 N N . ASP A 1 149 ? -9.678 4.201 -7.790 1.00 75.75 149 ASP A N 1
ATOM 1153 C CA . ASP A 1 149 ? -8.251 4.517 -7.716 1.00 75.75 149 ASP A CA 1
ATOM 1154 C C . ASP A 1 149 ? -7.795 4.749 -6.269 1.00 75.75 149 ASP A C 1
ATOM 1156 O O . ASP A 1 149 ? -8.495 5.359 -5.453 1.00 75.75 149 ASP A O 1
ATOM 1160 N N . ASN A 1 150 ? -6.570 4.327 -5.954 1.00 84.00 150 ASN A N 1
ATOM 1161 C CA . ASN A 1 150 ? -5.981 4.422 -4.614 1.00 84.00 150 ASN A CA 1
ATOM 1162 C C . ASN A 1 150 ? -5.027 5.618 -4.424 1.00 84.00 150 ASN A C 1
ATOM 1164 O O . ASN A 1 150 ? -4.419 5.750 -3.363 1.00 84.00 150 ASN A O 1
ATOM 1168 N N . LEU A 1 151 ? -4.910 6.519 -5.405 1.00 87.31 151 LEU A N 1
ATOM 1169 C CA . LEU A 1 151 ? -3.954 7.639 -5.387 1.00 87.31 151 LEU A CA 1
ATOM 1170 C C . LEU A 1 151 ? -4.103 8.551 -4.166 1.00 87.31 151 LEU A C 1
ATOM 1172 O O . LEU A 1 151 ? -3.114 9.009 -3.592 1.00 87.31 151 LEU A O 1
ATOM 1176 N N . LYS A 1 152 ? -5.349 8.805 -3.754 1.00 88.12 152 LYS A N 1
ATOM 1177 C CA . LYS A 1 152 ? -5.641 9.635 -2.583 1.00 88.12 152 LYS A CA 1
ATOM 1178 C C . LYS A 1 152 ? -5.156 8.974 -1.294 1.00 88.12 152 LYS A C 1
ATOM 1180 O O . LYS A 1 152 ? -4.536 9.643 -0.475 1.00 88.12 152 LYS A O 1
ATOM 1185 N N . LEU A 1 153 ? -5.394 7.669 -1.156 1.00 90.06 153 LEU A N 1
ATOM 1186 C CA . LEU A 1 153 ? -4.940 6.886 -0.011 1.00 90.06 153 LEU A CA 1
ATOM 1187 C C . LEU A 1 153 ? -3.410 6.836 0.052 1.00 90.06 153 LEU A C 1
ATOM 1189 O O . LEU A 1 153 ? -2.850 7.003 1.128 1.00 90.06 153 LEU A O 1
ATOM 1193 N N . GLN A 1 154 ? -2.740 6.673 -1.092 1.00 90.44 154 GLN A N 1
ATOM 1194 C CA . GLN A 1 154 ? -1.277 6.706 -1.157 1.00 90.44 154 GLN A CA 1
ATOM 1195 C C . GLN A 1 154 ? -0.708 8.034 -0.656 1.00 90.44 154 GLN A C 1
ATOM 1197 O O . GLN A 1 154 ? 0.186 8.035 0.182 1.00 90.44 154 GLN A O 1
ATOM 1202 N N . LYS A 1 155 ? -1.252 9.163 -1.122 1.00 89.56 155 LYS A N 1
ATOM 1203 C CA . LYS A 1 155 ? -0.797 10.494 -0.699 1.00 89.56 155 LYS A CA 1
ATOM 1204 C C . LYS A 1 155 ? -1.064 10.754 0.787 1.00 89.56 155 LYS A C 1
ATOM 1206 O O . LYS A 1 155 ? -0.220 11.297 1.492 1.00 89.56 155 LYS A O 1
ATOM 1211 N N . GLU A 1 156 ? -2.245 10.387 1.272 1.00 90.38 156 GLU A N 1
ATOM 1212 C CA . GLU A 1 156 ? -2.613 10.591 2.675 1.00 90.38 156 GLU A CA 1
ATOM 1213 C C . GLU A 1 156 ? -1.741 9.731 3.596 1.00 90.38 156 GLU A C 1
ATOM 1215 O O . GLU A 1 156 ? -1.119 10.248 4.520 1.00 90.38 156 GLU A O 1
ATOM 1220 N N . PHE A 1 157 ? -1.601 8.443 3.286 1.00 92.50 157 PHE A N 1
ATOM 1221 C CA . PHE A 1 157 ? -0.857 7.524 4.132 1.00 92.50 157 PHE A CA 1
ATOM 1222 C C . PHE A 1 157 ? 0.663 7.692 3.988 1.00 92.50 157 PHE A C 1
ATOM 1224 O O . PHE A 1 157 ? 1.324 8.052 4.962 1.00 92.50 157 PHE A O 1
ATOM 1231 N N . CYS A 1 158 ? 1.222 7.488 2.789 1.00 92.12 158 CYS A N 1
ATOM 1232 C CA . CYS A 1 158 ? 2.674 7.443 2.578 1.00 92.12 158 CYS A CA 1
ATOM 1233 C C . CYS A 1 158 ? 3.353 8.806 2.763 1.00 92.12 158 CYS A C 1
ATOM 1235 O O . CYS A 1 158 ? 4.444 8.859 3.337 1.00 92.12 158 CYS A O 1
ATOM 1237 N N . ASP A 1 159 ? 2.711 9.898 2.329 1.00 89.94 159 ASP A N 1
ATOM 1238 C CA . ASP A 1 159 ? 3.316 11.236 2.385 1.00 89.94 159 ASP A CA 1
ATOM 1239 C C . ASP A 1 159 ? 2.989 11.949 3.711 1.00 89.94 159 ASP A C 1
ATOM 1241 O O . ASP A 1 159 ? 3.834 12.665 4.246 1.00 89.94 159 ASP A O 1
ATOM 1245 N N . SER A 1 160 ? 1.778 11.765 4.264 1.00 87.25 160 SER A N 1
ATOM 1246 C CA . SER A 1 160 ? 1.311 12.561 5.417 1.00 87.25 160 SER A CA 1
ATOM 1247 C C . SER A 1 160 ? 1.342 11.802 6.745 1.00 87.25 160 SER A C 1
ATOM 1249 O O . SER A 1 160 ? 1.861 12.337 7.727 1.00 87.25 160 SER A O 1
ATOM 1251 N N . THR A 1 161 ? 0.803 10.579 6.792 1.00 88.19 161 THR A N 1
ATOM 1252 C CA . THR A 1 161 ? 0.702 9.789 8.032 1.00 88.19 161 THR A CA 1
ATOM 1253 C C . THR A 1 161 ? 2.053 9.225 8.452 1.00 88.19 161 THR A C 1
ATOM 1255 O O . THR A 1 161 ? 2.514 9.509 9.555 1.00 88.19 161 THR A O 1
ATOM 1258 N N . VAL A 1 162 ? 2.698 8.453 7.573 1.00 89.56 162 VAL A N 1
ATOM 1259 C CA . VAL A 1 162 ? 3.960 7.761 7.895 1.00 89.56 162 VAL A CA 1
ATOM 1260 C C . VAL A 1 162 ? 5.202 8.496 7.387 1.00 89.56 162 VAL A C 1
ATOM 1262 O O . VAL A 1 162 ? 6.301 8.220 7.857 1.00 89.56 162 VAL A O 1
ATOM 1265 N N . LYS A 1 163 ? 5.032 9.465 6.473 1.00 90.50 163 LYS A N 1
ATOM 1266 C CA . LYS A 1 163 ? 6.105 10.319 5.919 1.00 90.50 163 LYS A CA 1
ATOM 1267 C C . LYS A 1 163 ? 7.297 9.522 5.368 1.00 90.50 163 LYS A C 1
ATOM 1269 O O . LYS A 1 163 ? 8.450 9.921 5.526 1.00 90.50 163 LYS A O 1
ATOM 1274 N N . LEU A 1 164 ? 7.017 8.388 4.725 1.00 89.38 164 LEU A N 1
ATOM 1275 C CA . LEU A 1 164 ? 8.042 7.529 4.121 1.00 89.38 164 LEU A CA 1
ATOM 1276 C C . LEU A 1 164 ? 8.547 8.096 2.789 1.00 89.38 164 LEU A C 1
ATOM 1278 O O . LEU A 1 164 ? 9.695 7.869 2.414 1.00 89.38 164 LEU A O 1
ATOM 1282 N N . CYS A 1 165 ? 7.701 8.854 2.093 1.00 88.56 165 CYS A N 1
ATOM 1283 C CA . CYS A 1 165 ? 8.027 9.497 0.828 1.00 88.56 165 CYS A CA 1
ATOM 1284 C C . CYS A 1 165 ? 8.427 10.961 1.031 1.00 88.56 165 CYS A C 1
ATOM 1286 O O . CYS A 1 165 ? 7.721 11.725 1.692 1.00 88.56 165 CYS A O 1
ATOM 1288 N N . LEU A 1 166 ? 9.540 11.375 0.419 1.00 86.62 166 LEU A N 1
ATOM 1289 C CA . LEU A 1 166 ? 9.879 12.792 0.292 1.00 86.62 166 LEU A CA 1
ATOM 1290 C C . LEU A 1 166 ? 8.951 13.480 -0.728 1.00 86.62 166 LEU A C 1
ATOM 1292 O O . LEU A 1 166 ? 8.457 12.828 -1.656 1.00 86.62 166 LEU A O 1
ATOM 1296 N N . PRO A 1 167 ? 8.711 14.800 -0.600 1.00 79.44 167 PRO A N 1
ATOM 1297 C CA . PRO A 1 167 ? 7.886 15.534 -1.555 1.00 79.44 167 PRO A CA 1
ATOM 1298 C C . PRO A 1 167 ? 8.458 15.403 -2.973 1.00 79.44 167 PRO A C 1
ATOM 1300 O O . PRO A 1 167 ? 9.601 15.771 -3.223 1.00 79.44 167 PRO A O 1
ATOM 1303 N N . GLY A 1 168 ? 7.654 14.869 -3.897 1.00 75.50 168 GLY A N 1
ATOM 1304 C CA . GLY A 1 168 ? 8.043 14.658 -5.298 1.00 75.50 168 GLY A CA 1
ATOM 1305 C C . GLY A 1 168 ? 8.813 13.363 -5.588 1.00 75.50 168 GLY A C 1
ATOM 1306 O O . GLY A 1 168 ? 9.133 13.120 -6.742 1.00 75.50 168 GLY A O 1
ATOM 1307 N N . GLN A 1 169 ? 9.086 12.522 -4.583 1.00 78.69 169 GLN A N 1
ATOM 1308 C CA . GLN A 1 169 ? 9.752 11.223 -4.773 1.00 78.69 169 GLN A CA 1
ATOM 1309 C C . GLN A 1 169 ? 8.782 10.101 -5.178 1.00 78.69 169 GLN A C 1
ATOM 1311 O O . GLN A 1 169 ? 9.200 9.088 -5.729 1.00 78.69 169 GLN A O 1
ATOM 1316 N N . ARG A 1 170 ? 7.493 10.258 -4.859 1.00 80.25 170 ARG A N 1
ATOM 1317 C CA . ARG A 1 170 ? 6.474 9.224 -5.049 1.00 80.25 170 ARG A CA 1
ATOM 1318 C C . ARG A 1 170 ? 6.009 9.161 -6.501 1.00 80.25 170 ARG A C 1
ATOM 1320 O O . ARG A 1 170 ? 5.341 10.084 -6.970 1.00 80.25 170 ARG A O 1
ATOM 1327 N N . ASP A 1 171 ? 6.230 8.019 -7.137 1.00 79.19 171 ASP A N 1
ATOM 1328 C CA . ASP A 1 171 ? 5.541 7.659 -8.371 1.00 79.19 171 ASP A CA 1
ATOM 1329 C C . ASP A 1 171 ? 4.160 7.071 -8.045 1.00 79.19 171 ASP A C 1
ATOM 1331 O O . ASP A 1 171 ? 3.999 6.258 -7.134 1.00 79.19 171 ASP A O 1
ATOM 1335 N N . ALA A 1 172 ? 3.134 7.511 -8.776 1.00 73.06 172 ALA A N 1
ATOM 1336 C CA . ALA A 1 172 ? 1.756 7.039 -8.605 1.00 73.06 172 ALA A CA 1
ATOM 1337 C C . ALA A 1 172 ? 1.590 5.552 -8.971 1.00 73.06 172 ALA A C 1
ATOM 1339 O O . ALA A 1 172 ? 0.756 4.846 -8.387 1.00 73.06 172 ALA A O 1
ATOM 1340 N N . ASP A 1 173 ? 2.401 5.101 -9.929 1.00 76.69 173 ASP A N 1
ATOM 1341 C CA . ASP A 1 173 ? 2.540 3.708 -10.304 1.00 76.69 173 ASP A CA 1
ATOM 1342 C C . ASP A 1 173 ? 4.016 3.338 -10.478 1.00 76.69 173 ASP A C 1
ATOM 1344 O O . ASP A 1 173 ? 4.715 3.892 -11.321 1.00 76.69 173 ASP A O 1
ATOM 1348 N N . ILE A 1 174 ? 4.487 2.413 -9.642 1.00 81.75 174 ILE A N 1
ATOM 1349 C CA . ILE A 1 174 ? 5.856 1.870 -9.664 1.00 81.75 174 ILE A CA 1
ATOM 1350 C C . ILE A 1 174 ? 5.909 0.472 -10.285 1.00 81.75 174 ILE A C 1
ATOM 1352 O O . ILE A 1 174 ? 6.938 -0.213 -10.210 1.00 81.75 174 ILE A O 1
ATOM 1356 N N . ARG A 1 175 ? 4.786 0.009 -10.841 1.00 79.50 175 ARG A N 1
ATOM 1357 C CA . ARG A 1 175 ? 4.742 -1.246 -11.574 1.00 79.50 175 ARG A CA 1
ATOM 1358 C C . ARG A 1 175 ? 5.555 -1.075 -12.848 1.00 79.50 175 ARG A C 1
ATOM 1360 O O . ARG A 1 175 ? 5.357 -0.130 -13.605 1.00 79.50 175 ARG A O 1
ATOM 1367 N N . MET A 1 176 ? 6.478 -1.993 -13.078 1.00 76.75 176 MET A N 1
ATOM 1368 C CA . MET A 1 176 ? 7.117 -2.115 -14.374 1.00 76.75 176 MET A CA 1
ATOM 1369 C C . MET A 1 176 ? 6.084 -2.740 -15.311 1.00 76.75 176 MET A C 1
ATOM 1371 O O . MET A 1 176 ? 5.550 -3.815 -15.023 1.00 76.75 176 MET A O 1
ATOM 1375 N N . ALA A 1 177 ? 5.753 -2.045 -16.402 1.00 65.38 177 ALA A N 1
ATOM 1376 C CA . ALA A 1 177 ? 5.075 -2.700 -17.510 1.00 65.38 177 ALA A CA 1
ATOM 1377 C C . ALA A 1 177 ? 5.974 -3.865 -17.954 1.00 65.38 177 ALA A C 1
ATOM 1379 O O . ALA A 1 177 ? 7.192 -3.676 -18.022 1.00 65.38 177 ALA A O 1
ATOM 1380 N N . PRO A 1 178 ? 5.437 -5.070 -18.199 1.00 59.06 178 PRO A N 1
ATOM 1381 C CA . PRO A 1 178 ? 6.231 -6.100 -18.840 1.00 59.06 178 PRO A CA 1
ATOM 1382 C C . PRO A 1 178 ? 6.596 -5.573 -20.230 1.00 59.06 178 PRO A C 1
ATOM 1384 O O . PRO A 1 178 ? 5.757 -5.551 -21.125 1.00 59.06 178 PRO A O 1
ATOM 1387 N N . GLU A 1 179 ? 7.820 -5.075 -20.403 1.00 51.94 179 GLU A N 1
ATOM 1388 C CA . GLU A 1 179 ? 8.350 -4.817 -21.736 1.00 51.94 179 GLU A CA 1
ATOM 1389 C C . GLU A 1 179 ? 8.597 -6.174 -22.387 1.00 51.94 179 GLU A C 1
ATOM 1391 O O . GLU A 1 179 ? 9.577 -6.866 -22.113 1.00 51.94 179 GLU A O 1
ATOM 1396 N N . GLY A 1 180 ? 7.626 -6.593 -23.189 1.00 60.53 180 GLY A N 1
ATOM 1397 C CA . GLY A 1 180 ? 7.633 -7.856 -23.899 1.00 60.53 180 GLY A CA 1
ATOM 1398 C C . GLY A 1 180 ? 6.363 -7.998 -24.721 1.00 60.53 180 GLY A C 1
ATOM 1399 O O . GLY A 1 180 ? 5.290 -7.556 -24.315 1.00 60.53 180 GLY A O 1
ATOM 1400 N N . MET A 1 181 ? 6.506 -8.617 -25.889 1.00 60.59 181 MET A N 1
ATOM 1401 C CA . MET A 1 181 ? 5.370 -9.084 -26.677 1.00 60.59 181 MET A CA 1
ATOM 1402 C C . MET A 1 181 ? 4.584 -10.079 -25.820 1.00 60.59 181 MET A C 1
ATOM 1404 O O . MET A 1 181 ? 5.183 -10.905 -25.121 1.00 60.59 181 MET A O 1
ATOM 1408 N N . THR A 1 182 ? 3.254 -9.998 -25.839 1.00 73.25 182 THR A N 1
ATOM 1409 C CA . THR A 1 182 ? 2.416 -11.040 -25.230 1.00 73.25 182 THR A CA 1
ATOM 1410 C C . THR A 1 182 ? 2.807 -12.412 -25.789 1.00 73.25 182 THR A C 1
ATOM 1412 O O . THR A 1 182 ? 3.342 -12.498 -26.891 1.00 73.25 182 THR A O 1
ATOM 1415 N N . VAL A 1 183 ? 2.563 -13.506 -25.057 1.00 74.56 183 VAL A N 1
ATOM 1416 C CA . VAL A 1 183 ? 2.826 -14.861 -25.590 1.00 74.56 183 VAL A CA 1
ATOM 1417 C C . VAL A 1 183 ? 2.121 -15.045 -26.938 1.00 74.56 183 VAL A C 1
ATOM 1419 O O . VAL A 1 183 ? 2.678 -15.651 -27.844 1.00 74.56 183 VAL A O 1
ATOM 1422 N N . ASP A 1 184 ? 0.949 -14.434 -27.099 1.00 77.00 184 ASP A N 1
ATOM 1423 C CA . ASP A 1 184 ? 0.182 -14.443 -28.340 1.00 77.00 184 ASP A CA 1
ATOM 1424 C C . ASP A 1 184 ? 0.844 -13.615 -29.457 1.00 77.00 184 ASP A C 1
ATOM 1426 O O . ASP A 1 184 ? 0.952 -14.106 -30.578 1.00 77.00 184 ASP A O 1
ATOM 1430 N N . GLU A 1 185 ? 1.369 -12.418 -29.172 1.00 79.06 185 GLU A N 1
ATOM 1431 C CA . GLU A 1 185 ? 2.172 -11.642 -30.139 1.00 79.06 185 GLU A CA 1
ATOM 1432 C C . GLU A 1 185 ? 3.499 -12.323 -30.479 1.00 79.06 185 GLU A C 1
ATOM 1434 O O . GLU A 1 185 ? 3.934 -12.294 -31.626 1.00 79.06 185 GLU A O 1
ATOM 1439 N N . ALA A 1 186 ? 4.145 -12.964 -29.506 1.00 79.94 186 ALA A N 1
ATOM 1440 C CA . ALA A 1 186 ? 5.356 -13.736 -29.738 1.00 79.94 186 ALA A CA 1
ATOM 1441 C C . ALA A 1 186 ? 5.053 -14.948 -30.631 1.00 79.94 186 ALA A C 1
ATOM 1443 O O . ALA A 1 186 ? 5.794 -15.211 -31.573 1.00 79.94 186 ALA A O 1
ATOM 1444 N N . ASN A 1 187 ? 3.933 -15.636 -30.395 1.00 80.94 187 ASN A N 1
ATOM 1445 C CA . ASN A 1 187 ? 3.477 -16.752 -31.221 1.00 80.94 187 ASN A CA 1
ATOM 1446 C C . ASN A 1 187 ? 3.101 -16.306 -32.642 1.00 80.94 187 ASN A C 1
ATOM 1448 O O . ASN A 1 187 ? 3.425 -17.008 -33.598 1.00 80.94 187 ASN A O 1
ATOM 1452 N N . GLN A 1 188 ? 2.460 -15.144 -32.801 1.00 83.88 188 GLN A N 1
ATOM 1453 C CA . GLN A 1 188 ? 2.165 -14.567 -34.118 1.00 83.88 188 GLN A CA 1
ATOM 1454 C C . GLN A 1 188 ? 3.447 -14.211 -34.869 1.00 83.88 188 GLN A C 1
ATOM 1456 O O . GLN A 1 188 ? 3.612 -14.611 -36.018 1.00 83.88 188 GLN A O 1
ATOM 1461 N N . LYS A 1 189 ? 4.397 -13.556 -34.200 1.00 83.25 189 LYS A N 1
ATOM 1462 C CA . LYS A 1 189 ? 5.680 -13.190 -34.802 1.00 83.25 189 LYS A CA 1
ATOM 1463 C C . LYS A 1 189 ? 6.512 -14.412 -35.202 1.00 83.25 189 LYS A C 1
ATOM 1465 O O . LYS A 1 189 ? 7.107 -14.426 -36.271 1.00 83.25 189 LYS A O 1
ATOM 1470 N N . LEU A 1 190 ? 6.485 -15.478 -34.397 1.00 81.62 190 LEU A N 1
ATOM 1471 C CA . LEU A 1 190 ? 7.094 -16.765 -34.752 1.00 81.62 190 LEU A CA 1
ATOM 1472 C C . LEU A 1 190 ? 6.434 -17.401 -35.987 1.00 81.62 190 LEU A C 1
ATOM 1474 O O . LEU A 1 190 ? 7.124 -18.020 -36.794 1.00 81.62 190 LEU A O 1
ATOM 1478 N N . ALA A 1 191 ? 5.116 -17.258 -36.156 1.00 81.06 191 ALA A N 1
ATOM 1479 C CA . ALA A 1 191 ? 4.414 -17.751 -37.341 1.00 81.06 191 ALA A CA 1
ATOM 1480 C C . ALA A 1 191 ? 4.768 -16.945 -38.606 1.00 81.06 191 ALA A C 1
ATOM 1482 O O . ALA A 1 191 ? 4.958 -17.533 -39.671 1.00 81.06 191 ALA A O 1
ATOM 1483 N N . GLU A 1 192 ? 4.911 -15.624 -38.487 1.00 79.44 192 GLU A N 1
ATOM 1484 C CA . GLU A 1 192 ? 5.340 -14.736 -39.578 1.00 79.44 192 GLU A CA 1
ATOM 1485 C C . GLU A 1 192 ? 6.803 -14.987 -39.996 1.00 79.44 192 GLU A C 1
ATOM 1487 O O . GLU A 1 192 ? 7.101 -15.099 -41.191 1.00 79.44 192 GLU A O 1
ATOM 1492 N N . ASP A 1 193 ? 7.705 -15.172 -39.027 1.00 75.31 193 ASP A N 1
ATOM 1493 C CA . ASP A 1 193 ? 9.124 -15.475 -39.273 1.00 75.31 193 ASP A CA 1
ATOM 1494 C C . ASP A 1 193 ? 9.321 -16.878 -39.893 1.00 75.31 193 ASP A C 1
ATOM 1496 O O . ASP A 1 193 ? 10.210 -17.087 -40.720 1.00 75.31 193 ASP A O 1
ATOM 1500 N N . MET A 1 194 ? 8.464 -17.856 -39.567 1.00 61.53 194 MET A N 1
ATOM 1501 C CA . MET A 1 194 ? 8.477 -19.168 -40.236 1.00 61.53 194 MET A CA 1
ATOM 1502 C C . MET A 1 194 ? 7.901 -19.127 -41.659 1.00 61.53 194 MET A C 1
ATOM 1504 O O . MET A 1 194 ? 8.369 -19.868 -42.527 1.00 61.53 194 MET A O 1
ATOM 1508 N N . GLY A 1 195 ? 6.909 -18.270 -41.923 1.00 62.31 195 GLY A N 1
ATOM 1509 C CA . GLY A 1 195 ? 6.346 -18.085 -43.265 1.00 62.31 195 GLY A CA 1
ATOM 1510 C C . GLY A 1 195 ? 7.335 -17.434 -44.237 1.00 62.31 195 GLY A C 1
ATOM 1511 O O . GLY A 1 195 ? 7.444 -17.846 -45.393 1.00 62.31 195 GLY A O 1
ATOM 1512 N N . THR A 1 196 ? 8.125 -16.477 -43.752 1.00 59.41 196 THR A N 1
ATOM 1513 C CA . THR A 1 196 ? 9.143 -15.778 -44.552 1.00 59.41 196 THR A CA 1
ATOM 1514 C C . THR A 1 196 ? 10.352 -16.655 -44.893 1.00 59.41 196 THR A C 1
ATOM 1516 O O . THR A 1 196 ? 10.891 -16.531 -45.993 1.00 59.41 196 THR A O 1
ATOM 1519 N N . MET A 1 197 ? 10.727 -17.623 -44.045 1.00 52.56 197 MET A N 1
ATOM 1520 C CA . MET A 1 197 ? 11.758 -18.609 -44.408 1.00 52.56 197 MET A CA 1
ATOM 1521 C C . MET A 1 197 ? 11.316 -19.583 -45.515 1.00 52.56 197 MET A C 1
ATOM 1523 O O . MET A 1 197 ? 12.154 -20.034 -46.295 1.00 52.56 197 MET A O 1
ATOM 1527 N N . GLN A 1 198 ? 10.019 -19.895 -45.636 1.00 51.12 198 GLN A N 1
ATOM 1528 C CA . GLN A 1 198 ? 9.526 -20.789 -46.697 1.00 51.12 198 GLN A CA 1
ATOM 1529 C C . GLN A 1 198 ? 9.499 -20.127 -48.081 1.00 51.12 198 GLN A C 1
ATOM 1531 O O . GLN A 1 198 ? 9.701 -20.815 -49.081 1.00 51.12 198 GLN A O 1
ATOM 1536 N N . GLN A 1 199 ? 9.328 -18.805 -48.160 1.00 47.53 199 GLN A N 1
ATOM 1537 C CA . GLN A 1 199 ? 9.380 -18.074 -49.434 1.00 47.53 199 GLN A CA 1
ATOM 1538 C C . GLN A 1 199 ? 10.800 -17.896 -49.982 1.00 47.53 199 GLN A C 1
ATOM 1540 O O . GLN A 1 199 ? 10.972 -17.765 -51.190 1.00 47.53 199 GLN A O 1
ATOM 1545 N N . GLN A 1 200 ? 11.832 -17.972 -49.139 1.00 43.47 200 GLN A N 1
ATOM 1546 C CA . GLN A 1 200 ? 13.221 -17.829 -49.585 1.00 43.47 200 GLN A CA 1
ATOM 1547 C C . GLN A 1 200 ? 13.834 -19.143 -50.112 1.00 43.47 200 GLN A C 1
ATOM 1549 O O . GLN A 1 200 ? 14.899 -19.128 -50.727 1.00 43.47 200 GLN A O 1
ATOM 1554 N N . GLN A 1 201 ? 13.151 -20.282 -49.929 1.00 43.16 201 GLN A N 1
ATOM 1555 C CA . GLN A 1 201 ? 13.559 -21.587 -50.467 1.00 43.16 201 GLN A CA 1
ATOM 1556 C C . GLN A 1 201 ? 13.016 -21.854 -51.888 1.00 43.16 201 GLN A C 1
ATOM 1558 O O . GLN A 1 201 ? 13.481 -22.778 -52.555 1.00 43.16 201 GLN A O 1
ATOM 1563 N N . THR A 1 202 ? 12.057 -21.059 -52.377 1.00 40.34 202 THR A N 1
ATOM 1564 C CA . THR A 1 202 ? 11.467 -21.221 -53.721 1.00 40.34 202 THR A CA 1
ATOM 1565 C C . THR A 1 202 ? 12.168 -20.429 -54.830 1.00 40.34 202 THR A C 1
ATOM 1567 O O . THR A 1 202 ? 11.880 -20.671 -55.997 1.00 40.34 202 THR A O 1
ATOM 1570 N N . ASP A 1 203 ? 13.149 -19.583 -54.501 1.00 44.97 203 ASP A N 1
ATOM 1571 C CA . ASP A 1 203 ? 13.907 -18.776 -55.474 1.00 44.97 203 ASP A CA 1
ATOM 1572 C C . ASP A 1 203 ? 15.314 -19.335 -55.768 1.00 44.97 203 ASP A C 1
ATOM 1574 O O . ASP A 1 203 ? 16.267 -18.589 -56.003 1.00 44.97 203 ASP A O 1
ATOM 1578 N N . ILE A 1 204 ? 15.481 -20.664 -55.771 1.00 51.84 204 ILE A N 1
ATOM 1579 C CA . ILE A 1 204 ? 16.678 -21.284 -56.358 1.00 51.84 204 ILE A CA 1
ATOM 1580 C C . ILE A 1 204 ? 16.395 -21.494 -57.855 1.00 51.84 204 ILE A C 1
ATOM 1582 O O . ILE A 1 204 ? 15.576 -22.353 -58.193 1.00 51.84 204 ILE A O 1
ATOM 1586 N N . PRO A 1 205 ? 17.039 -20.747 -58.775 1.00 52.03 205 PRO A N 1
ATOM 1587 C CA . PRO A 1 205 ? 16.828 -20.936 -60.205 1.00 52.03 205 PRO A CA 1
ATOM 1588 C C . PRO A 1 205 ? 17.257 -22.352 -60.628 1.00 52.03 205 PRO A C 1
ATOM 1590 O O . PRO A 1 205 ? 18.262 -22.868 -60.122 1.00 52.03 205 PRO A O 1
ATOM 1593 N N . PRO A 1 206 ? 16.532 -23.001 -61.559 1.00 46.25 206 PRO A N 1
ATOM 1594 C CA . PRO A 1 206 ? 16.888 -24.331 -62.031 1.00 46.25 206 PRO A CA 1
ATOM 1595 C C . PRO A 1 206 ? 18.278 -24.287 -62.675 1.00 46.25 206 PRO A C 1
ATOM 1597 O O . PRO A 1 206 ? 18.526 -23.523 -63.608 1.00 46.25 206 PRO A O 1
ATOM 1600 N N . LYS A 1 207 ? 19.200 -25.114 -62.167 1.00 45.75 207 LYS A N 1
ATOM 1601 C CA . LYS A 1 207 ? 20.479 -25.392 -62.831 1.00 45.75 207 LYS A CA 1
ATOM 1602 C C . LYS A 1 207 ? 20.186 -25.864 -64.256 1.00 45.75 207 LYS A C 1
ATOM 1604 O O . LYS A 1 207 ? 19.489 -26.858 -64.444 1.00 45.75 207 LYS A O 1
ATOM 1609 N N . ALA A 1 208 ? 20.735 -25.140 -65.227 1.00 42.09 208 ALA A N 1
ATOM 1610 C CA . ALA A 1 208 ? 20.702 -25.488 -66.638 1.00 42.09 208 ALA A CA 1
ATOM 1611 C C . ALA A 1 208 ? 21.197 -26.928 -66.856 1.00 42.09 208 ALA A C 1
ATOM 1613 O O . ALA A 1 208 ? 22.280 -27.298 -66.395 1.00 42.09 208 ALA A O 1
ATOM 1614 N N . GLN A 1 209 ? 20.390 -27.727 -67.556 1.00 48.06 209 GLN A N 1
ATOM 1615 C CA . GLN A 1 209 ? 20.842 -28.951 -68.206 1.00 48.06 209 GLN A CA 1
ATOM 1616 C C . GLN A 1 209 ? 21.800 -28.552 -69.333 1.00 48.06 209 GLN A C 1
ATOM 1618 O O . GLN A 1 209 ? 21.465 -27.700 -70.153 1.00 48.06 209 GLN A O 1
ATOM 1623 N N . ILE A 1 210 ? 22.995 -29.139 -69.346 1.00 52.75 210 ILE A N 1
ATOM 1624 C CA . ILE A 1 210 ? 23.863 -29.163 -70.523 1.00 52.75 210 ILE A CA 1
ATOM 1625 C C . ILE A 1 210 ? 23.871 -30.613 -70.994 1.00 52.75 210 ILE A C 1
ATOM 1627 O O . ILE A 1 210 ? 24.228 -31.513 -70.228 1.00 52.75 210 ILE A O 1
ATOM 1631 N N . ASP A 1 211 ? 23.402 -30.787 -72.227 1.00 47.88 211 ASP A N 1
ATOM 1632 C CA . ASP A 1 211 ? 23.324 -32.024 -72.991 1.00 47.88 211 ASP A CA 1
ATOM 1633 C C . ASP A 1 211 ? 24.629 -32.821 -72.975 1.00 47.88 211 ASP A C 1
ATOM 1635 O O . ASP A 1 211 ? 25.732 -32.283 -73.102 1.00 47.88 211 ASP A O 1
ATOM 1639 N N . ARG A 1 212 ? 24.479 -34.139 -72.856 1.00 51.03 212 ARG A N 1
ATOM 1640 C CA . ARG A 1 212 ? 25.536 -35.119 -73.079 1.00 51.03 212 ARG A CA 1
ATOM 1641 C C . ARG A 1 212 ? 25.093 -36.032 -74.215 1.00 51.03 212 ARG A C 1
ATOM 1643 O O . ARG A 1 212 ? 24.749 -37.179 -73.962 1.00 51.03 212 ARG A O 1
ATOM 1650 N N . ASP A 1 213 ? 25.144 -35.507 -75.431 1.00 49.94 213 ASP A N 1
ATOM 1651 C CA . ASP A 1 213 ? 25.100 -36.294 -76.661 1.00 49.94 213 ASP A CA 1
ATOM 1652 C C . ASP A 1 213 ? 26.325 -35.941 -77.515 1.00 49.94 213 ASP A C 1
ATOM 1654 O O . ASP A 1 213 ? 26.309 -35.004 -78.303 1.00 49.94 213 ASP A O 1
ATOM 1658 N N . GLU A 1 214 ? 27.406 -36.697 -77.318 1.00 49.84 214 GLU A N 1
ATOM 1659 C CA . GLU A 1 214 ? 28.364 -37.042 -78.373 1.00 49.84 214 GLU A CA 1
ATOM 1660 C C . GLU A 1 214 ? 28.927 -38.437 -78.057 1.00 49.84 214 GLU A C 1
ATOM 1662 O O . GLU A 1 214 ? 29.779 -38.607 -77.177 1.00 49.84 214 GLU A O 1
ATOM 1667 N N . LEU A 1 215 ? 28.399 -39.438 -78.767 1.00 44.38 215 LEU A N 1
ATOM 1668 C CA . LEU A 1 215 ? 29.116 -40.636 -79.199 1.00 44.38 215 LEU A CA 1
ATOM 1669 C C . LEU A 1 215 ? 28.662 -40.987 -80.619 1.00 44.38 215 LEU A C 1
ATOM 1671 O O . LEU A 1 215 ? 27.431 -40.984 -80.846 1.00 44.38 215 LEU A O 1
#

Foldseek 3Di:
DDDDDDDDDDDDDDDDDDDDDDDDPDPPDDDDDDDDDDDDDDPPPVVVVVVVVVPPDDDPPPDDQADLLLLLLLLLLLLVQLCVQCLPVLLPLVSSVVSLVPRLDLVSPPQFPDHSVSSSSSSCVCCVPCVVVLSVLSNVDSNVDSDPACQVSSCCPCCPPVNSDDVPSHDNDRGHDPPDDDPVRVVVVVVVVVVVVVVVVPPPPDDDDDDDDDD